Protein AF-A0A969APQ1-F1 (afdb_monomer_lite)

Radius of gyration: 24.1 Å; chains: 1; bounding box: 63×54×55 Å

Structure (mmCIF, N/CA/C/O backbone):
data_AF-A0A969APQ1-F1
#
_entry.id   AF-A0A969APQ1-F1
#
loop_
_atom_site.group_PDB
_atom_site.id
_atom_site.type_symbol
_atom_site.label_atom_id
_atom_site.label_alt_id
_atom_site.label_comp_id
_atom_site.label_asym_id
_atom_site.label_entity_id
_atom_site.label_seq_id
_atom_site.pdbx_PDB_ins_code
_atom_site.Cartn_x
_atom_site.Cartn_y
_atom_site.Cartn_z
_atom_site.occupancy
_atom_site.B_iso_or_equiv
_atom_site.auth_seq_id
_atom_site.auth_comp_id
_atom_site.auth_asym_id
_atom_site.auth_atom_id
_atom_site.pdbx_PDB_model_num
ATOM 1 N N . MET A 1 1 ? -10.489 16.110 4.333 1.00 42.97 1 MET A N 1
ATOM 2 C CA . MET A 1 1 ? -11.713 15.623 5.007 1.00 42.97 1 MET A CA 1
ATOM 3 C C . MET A 1 1 ? -12.454 14.740 4.011 1.00 42.97 1 MET A C 1
ATOM 5 O O . MET A 1 1 ? -12.452 15.094 2.841 1.00 42.97 1 MET A O 1
ATOM 9 N N . ASP A 1 2 ? -12.959 13.577 4.428 1.00 49.28 2 ASP A N 1
ATOM 10 C CA . ASP A 1 2 ? -13.628 12.590 3.556 1.00 49.28 2 ASP A CA 1
ATOM 11 C C . ASP A 1 2 ? -14.913 13.186 2.941 1.00 49.28 2 ASP A C 1
ATOM 13 O O . ASP A 1 2 ? -15.657 13.872 3.646 1.00 49.28 2 ASP A O 1
ATOM 17 N N . VAL A 1 3 ? -15.163 12.955 1.646 1.00 48.50 3 VAL A N 1
ATOM 18 C CA . VAL A 1 3 ? -16.322 13.507 0.916 1.00 48.50 3 VAL A CA 1
ATOM 19 C C . VAL A 1 3 ? -17.629 13.040 1.554 1.00 48.50 3 VAL A C 1
ATOM 21 O O . VAL A 1 3 ? -18.517 13.857 1.756 1.00 48.50 3 VAL A O 1
ATOM 24 N N . GLU A 1 4 ? -17.710 11.784 2.001 1.00 51.59 4 GLU A N 1
ATOM 25 C CA . GLU A 1 4 ? -18.898 11.249 2.686 1.00 51.59 4 GLU A CA 1
ATOM 26 C C . GLU A 1 4 ? -19.149 11.943 4.037 1.00 51.59 4 GLU A C 1
ATOM 28 O O . GLU A 1 4 ? -20.293 12.150 4.444 1.00 51.59 4 GLU A O 1
ATOM 33 N N . VAL A 1 5 ? -18.082 12.336 4.743 1.00 52.38 5 VAL A N 1
ATOM 34 C CA . VAL A 1 5 ? -18.180 13.073 6.014 1.00 52.38 5 VAL A CA 1
ATOM 35 C C . VAL A 1 5 ? -18.625 14.509 5.760 1.00 52.38 5 VAL A C 1
ATOM 37 O O . VAL A 1 5 ? -19.478 15.010 6.489 1.00 52.38 5 VAL A O 1
ATOM 40 N N . LEU A 1 6 ? -18.084 15.152 4.724 1.00 52.12 6 LEU A N 1
ATOM 41 C CA . LEU A 1 6 ? -18.471 16.501 4.315 1.00 52.12 6 LEU A CA 1
ATOM 42 C C . LEU A 1 6 ? -19.922 16.550 3.830 1.00 52.12 6 LEU A C 1
ATOM 44 O O . LEU A 1 6 ? -20.666 17.435 4.241 1.00 52.12 6 LEU A O 1
ATOM 48 N N . GLU A 1 7 ? -20.346 15.592 3.007 1.00 62.34 7 GLU A N 1
ATOM 49 C CA . GLU A 1 7 ? -21.729 15.470 2.544 1.00 62.34 7 GLU A CA 1
ATOM 50 C C . GLU A 1 7 ? -22.677 15.197 3.707 1.00 62.34 7 GLU A C 1
ATOM 52 O O . GLU A 1 7 ? -23.687 15.880 3.839 1.00 62.34 7 GLU A O 1
ATOM 57 N N . TYR A 1 8 ? -22.321 14.291 4.621 1.00 60.69 8 TYR A N 1
ATOM 58 C CA . TYR A 1 8 ? -23.131 14.030 5.807 1.00 60.69 8 TYR A CA 1
ATOM 59 C C . TYR A 1 8 ? -23.233 15.249 6.738 1.00 60.69 8 TYR A C 1
ATOM 61 O O . TYR A 1 8 ? -24.310 15.548 7.251 1.00 60.69 8 TYR A O 1
ATOM 69 N N . GLN A 1 9 ? -22.135 15.977 6.954 1.00 55.56 9 GLN A N 1
ATOM 70 C CA . GLN A 1 9 ? -22.137 17.210 7.746 1.00 55.56 9 GLN A CA 1
ATOM 71 C C . GLN A 1 9 ? -22.940 18.325 7.068 1.00 55.56 9 GLN A C 1
ATOM 73 O O . GLN A 1 9 ? -23.692 19.021 7.750 1.00 55.56 9 GLN A O 1
ATOM 78 N N . ARG A 1 10 ? -22.828 18.465 5.741 1.00 64.50 10 ARG A N 1
ATOM 79 C CA . ARG A 1 10 ? -23.625 19.393 4.929 1.00 64.50 10 ARG A CA 1
ATOM 80 C C . ARG A 1 10 ? -25.109 19.067 5.037 1.00 64.50 10 ARG A C 1
ATOM 82 O O . ARG A 1 10 ? -25.895 19.945 5.375 1.00 64.50 10 ARG A O 1
ATOM 89 N N . ASP A 1 11 ? -25.491 17.821 4.787 1.00 65.06 11 ASP A N 1
ATOM 90 C CA . ASP A 1 11 ? -26.889 17.392 4.799 1.00 65.06 11 ASP A CA 1
ATOM 91 C C . ASP A 1 11 ? -27.485 17.530 6.211 1.00 65.06 11 ASP A C 1
ATOM 93 O O . ASP A 1 11 ? -28.598 18.028 6.364 1.00 65.06 11 ASP A O 1
ATOM 97 N N . ARG A 1 12 ? -26.700 17.240 7.261 1.00 64.25 12 ARG A N 1
ATOM 98 C CA . ARG A 1 12 ? -27.073 17.502 8.661 1.00 64.25 12 ARG A CA 1
ATOM 99 C C . ARG A 1 12 ? -27.279 18.989 8.943 1.00 64.25 12 ARG A C 1
ATOM 101 O O . ARG A 1 12 ? -28.235 19.345 9.632 1.00 64.25 12 ARG A O 1
ATOM 108 N N . ALA A 1 13 ? -26.382 19.850 8.465 1.00 58.69 13 ALA A N 1
ATOM 109 C CA . ALA A 1 13 ? -26.523 21.291 8.630 1.00 58.69 13 ALA A CA 1
ATOM 110 C C . ALA A 1 13 ? -27.801 21.782 7.938 1.00 58.69 13 ALA A C 1
ATOM 112 O O . ALA A 1 13 ? -28.570 22.526 8.538 1.00 58.69 13 ALA A O 1
ATOM 113 N N . LEU A 1 14 ? -28.078 21.294 6.725 1.00 58.50 14 LEU A N 1
ATOM 114 C CA . LEU A 1 14 ? -29.293 21.615 5.977 1.00 58.50 14 LEU A CA 1
ATOM 115 C C . LEU A 1 14 ? -30.568 21.130 6.682 1.00 58.50 14 LEU A C 1
ATOM 117 O O . LEU A 1 14 ? -31.533 21.886 6.749 1.00 58.50 14 LEU A O 1
ATOM 121 N N . ASP A 1 15 ? -30.588 19.918 7.235 1.00 63.44 15 ASP A N 1
ATOM 122 C CA . ASP A 1 15 ? -31.760 19.395 7.949 1.00 63.44 15 ASP A CA 1
ATOM 123 C C . ASP A 1 15 ? -32.014 20.129 9.270 1.00 63.44 15 ASP A C 1
ATOM 125 O O . ASP A 1 15 ? -33.154 20.494 9.564 1.00 63.44 15 ASP A O 1
ATOM 129 N N . TRP A 1 16 ? -30.956 20.434 10.028 1.00 63.66 16 TRP A N 1
ATOM 130 C CA . TRP A 1 16 ? -31.055 21.272 11.225 1.00 63.66 16 TRP A CA 1
ATOM 131 C C . TRP A 1 16 ? -31.584 22.676 10.892 1.00 63.66 16 TRP A C 1
ATOM 133 O O . TRP A 1 16 ? -32.468 23.185 11.581 1.00 63.66 16 TRP A O 1
ATOM 143 N N . LEU A 1 17 ? -31.104 23.282 9.801 1.00 55.47 17 LEU A N 1
ATOM 144 C CA . LEU A 1 17 ? -31.575 24.585 9.326 1.00 55.47 17 LEU A CA 1
ATOM 145 C C . LEU A 1 17 ? -33.038 24.550 8.889 1.00 55.47 17 LEU A C 1
ATOM 147 O O . LEU A 1 17 ? -33.803 25.431 9.272 1.00 55.47 17 LEU A O 1
ATOM 151 N N . ARG A 1 18 ? -33.451 23.530 8.127 1.00 60.41 18 ARG A N 1
ATOM 152 C CA . ARG A 1 18 ? -34.850 23.346 7.706 1.00 60.41 18 ARG A CA 1
ATOM 153 C C . ARG A 1 18 ? -35.781 23.253 8.907 1.00 60.41 18 ARG A C 1
ATOM 155 O O . ARG A 1 18 ? -36.815 23.916 8.918 1.00 60.41 18 ARG A O 1
ATOM 162 N N . GLN A 1 19 ? -35.388 22.490 9.925 1.00 63.75 19 GLN A N 1
ATOM 163 C CA . GLN A 1 19 ? -36.147 22.384 11.164 1.00 63.75 19 GLN A CA 1
ATOM 164 C C . GLN A 1 19 ? -36.227 23.740 11.884 1.00 63.75 19 GLN A C 1
ATOM 166 O O . GLN A 1 19 ? -37.301 24.159 12.304 1.00 63.75 19 GLN A O 1
ATOM 171 N N . ARG A 1 20 ? -35.121 24.490 11.951 1.00 60.28 20 ARG A N 1
ATOM 172 C CA . ARG A 1 20 ? -35.093 25.796 12.624 1.00 60.28 20 ARG A CA 1
ATOM 173 C C . ARG A 1 20 ? -35.874 26.889 11.897 1.00 60.28 20 ARG A C 1
ATOM 175 O O . ARG A 1 20 ? -36.447 27.757 12.546 1.00 60.28 20 ARG A O 1
ATOM 182 N N . ILE A 1 21 ? -35.911 26.839 10.567 1.00 58.97 21 ILE A N 1
ATOM 183 C CA . ILE A 1 21 ? -36.736 27.718 9.730 1.00 58.97 21 ILE A CA 1
ATOM 184 C C . ILE A 1 21 ? -38.219 27.405 9.942 1.00 58.97 21 ILE A C 1
ATOM 186 O O . ILE A 1 21 ? -39.004 28.331 10.115 1.00 58.97 21 ILE A O 1
ATOM 190 N N . GLN A 1 22 ? -38.600 26.123 9.985 1.00 62.97 22 GLN A N 1
ATOM 191 C CA . GLN A 1 22 ? -39.978 25.713 10.291 1.00 62.97 22 GLN A CA 1
ATOM 192 C C . GLN A 1 22 ? -40.432 26.160 11.690 1.00 62.97 22 GLN A C 1
ATOM 194 O O . GLN A 1 22 ? -41.614 26.417 11.895 1.00 62.97 22 GLN A O 1
ATOM 199 N N . GLU A 1 23 ? -39.499 26.277 12.634 1.00 63.34 23 GLU A N 1
ATOM 200 C CA . GLU A 1 23 ? -39.744 26.721 14.010 1.00 63.34 23 GLU A CA 1
ATOM 201 C C . GLU A 1 23 ? -39.655 28.255 14.206 1.00 63.34 23 GLU A C 1
ATOM 203 O O . GLU A 1 23 ? -39.896 28.732 15.314 1.00 63.34 23 GLU A O 1
ATOM 208 N N . SER A 1 24 ? -39.288 29.044 13.184 1.00 59.41 24 SER A N 1
ATOM 209 C CA . SER A 1 24 ? -39.004 30.485 13.329 1.00 59.41 24 SER A CA 1
ATOM 210 C C . SER A 1 24 ? -40.155 31.383 12.863 1.00 59.41 24 SER A C 1
ATOM 212 O O . SER A 1 24 ? -40.650 31.258 11.747 1.00 59.41 24 SER A O 1
ATOM 214 N N . GLU A 1 25 ? -40.515 32.376 13.685 1.00 56.38 25 GLU A N 1
ATOM 215 C CA . GLU A 1 25 ? -41.541 33.387 13.375 1.00 56.38 25 GLU A CA 1
ATOM 216 C C . GLU A 1 25 ? -41.064 34.489 12.395 1.00 56.38 25 GLU A C 1
ATOM 218 O O . GLU A 1 25 ? -41.868 35.310 11.957 1.00 56.38 25 GLU A O 1
ATOM 223 N N . SER A 1 26 ? -39.772 34.541 12.028 1.00 62.59 26 SER A N 1
ATOM 224 C CA . SER A 1 26 ? -39.225 35.557 11.104 1.00 62.59 26 SER A CA 1
ATOM 225 C C . SER A 1 26 ? -38.070 35.009 10.234 1.00 62.59 26 SER A C 1
ATOM 227 O O . SER A 1 26 ? -36.917 34.976 10.683 1.00 62.59 26 SER A O 1
ATOM 229 N N . PRO A 1 27 ? -38.350 34.585 8.984 1.00 55.38 27 PRO A N 1
ATOM 230 C CA . PRO A 1 27 ? -37.382 33.934 8.087 1.00 55.38 27 PRO A CA 1
ATOM 231 C C . PRO A 1 27 ? -36.154 34.789 7.709 1.00 55.38 27 PRO A C 1
ATOM 233 O O . PRO A 1 27 ? -35.034 34.282 7.681 1.00 55.38 27 PRO A O 1
ATOM 236 N N . ASP A 1 28 ? -36.318 36.103 7.525 1.00 58.44 28 ASP A N 1
ATOM 237 C CA . ASP A 1 28 ? -35.264 37.005 7.009 1.00 58.44 28 ASP A CA 1
ATOM 238 C C . ASP A 1 28 ? -34.098 37.250 7.986 1.00 58.44 28 ASP A C 1
ATOM 240 O O . ASP A 1 28 ? -33.015 37.725 7.620 1.00 58.44 28 ASP A O 1
ATOM 244 N N . LYS A 1 29 ? -34.312 36.980 9.278 1.00 56.31 29 LYS A N 1
ATOM 245 C CA . LYS A 1 29 ? -33.250 37.051 10.291 1.00 56.31 29 LYS A CA 1
ATOM 246 C C . LYS A 1 29 ? -32.402 35.777 10.295 1.00 56.31 29 LYS A C 1
ATOM 248 O O . LYS A 1 29 ? -31.206 35.856 10.565 1.00 56.31 29 LYS A O 1
ATOM 253 N N . VAL A 1 30 ? -33.012 34.639 9.962 1.00 54.34 30 VAL A N 1
ATOM 254 C CA . VAL A 1 30 ? -32.356 33.327 9.895 1.00 54.34 30 VAL A CA 1
ATOM 255 C C . VAL A 1 30 ? -31.440 33.253 8.674 1.00 54.34 30 VAL A C 1
ATOM 257 O O . VAL A 1 30 ? -30.309 32.794 8.799 1.00 54.34 30 VAL A O 1
ATOM 260 N N . ASP A 1 31 ? -31.865 33.812 7.541 1.00 51.19 31 ASP A N 1
ATOM 261 C CA . ASP A 1 31 ? -31.090 33.815 6.290 1.00 51.19 31 ASP A CA 1
ATOM 262 C C . ASP A 1 31 ? -29.757 34.582 6.423 1.00 51.19 31 ASP A C 1
ATOM 264 O O . ASP A 1 31 ? -28.696 34.132 5.995 1.00 51.19 31 ASP A O 1
ATOM 268 N N . ARG A 1 32 ? -29.761 35.704 7.158 1.00 54.75 32 ARG A N 1
ATOM 269 C CA . ARG A 1 32 ? -28.532 36.464 7.460 1.00 54.75 32 ARG A CA 1
ATOM 270 C C . ARG A 1 32 ? -27.601 35.764 8.450 1.00 54.75 32 ARG A C 1
ATOM 272 O O . ARG A 1 32 ? -26.389 35.954 8.385 1.00 54.75 32 ARG A O 1
ATOM 279 N N . GLN A 1 33 ? -28.145 34.979 9.381 1.00 55.59 33 GLN A N 1
ATOM 280 C CA . GLN A 1 33 ? -27.335 34.169 10.298 1.00 55.59 33 GLN A CA 1
ATOM 281 C C . GLN A 1 33 ? -26.741 32.944 9.587 1.00 55.59 33 GLN A C 1
ATOM 283 O O . GLN A 1 33 ? -25.628 32.530 9.908 1.00 55.59 33 GLN A O 1
ATOM 288 N N . LEU A 1 34 ? -27.448 32.416 8.586 1.00 51.66 34 LEU A N 1
ATOM 289 C CA . LEU A 1 34 ? -27.012 31.313 7.739 1.00 51.66 34 LEU A CA 1
ATOM 290 C C . LEU A 1 34 ? -25.800 31.691 6.874 1.00 51.66 34 LEU A C 1
ATOM 292 O O . LEU A 1 34 ? -24.802 30.970 6.870 1.00 51.66 34 LEU A O 1
ATOM 296 N N . ASP A 1 35 ? -25.841 32.854 6.225 1.00 49.41 35 ASP A N 1
ATOM 297 C CA . ASP A 1 35 ? -24.725 33.364 5.418 1.00 49.41 35 ASP A CA 1
ATOM 298 C C . ASP A 1 35 ? -23.440 33.579 6.238 1.00 49.41 35 ASP A C 1
ATOM 300 O O . ASP A 1 35 ? -22.330 33.366 5.742 1.00 49.41 35 ASP A O 1
ATOM 304 N N . ALA A 1 36 ? -23.571 33.969 7.509 1.00 51.50 36 ALA A N 1
ATOM 305 C CA . ALA A 1 36 ? -22.435 34.129 8.413 1.00 51.50 36 ALA A CA 1
ATOM 306 C C . ALA A 1 36 ? -21.812 32.775 8.801 1.00 51.50 36 ALA A C 1
ATOM 308 O O . ALA A 1 36 ? -20.590 32.631 8.769 1.00 51.50 36 ALA A O 1
ATOM 309 N N . LEU A 1 37 ? -22.641 31.767 9.089 1.00 48.72 37 LEU A N 1
ATOM 310 C CA . LEU A 1 37 ? -22.188 30.430 9.485 1.00 48.72 37 LEU A CA 1
ATOM 311 C C . LEU A 1 37 ? -21.529 29.670 8.319 1.00 48.72 37 LEU A C 1
ATOM 313 O O . LEU A 1 37 ? -20.523 28.992 8.508 1.00 48.72 37 LEU A O 1
ATOM 317 N N . ILE A 1 38 ? -22.053 29.814 7.094 1.00 50.31 38 ILE A N 1
ATOM 318 C CA . ILE A 1 38 ? -21.454 29.220 5.885 1.00 50.31 38 ILE A CA 1
ATOM 319 C C . ILE A 1 38 ? -20.046 29.785 5.646 1.00 50.31 38 ILE A C 1
ATOM 321 O O . ILE A 1 38 ? -19.126 29.035 5.313 1.00 50.31 38 ILE A O 1
ATOM 325 N N . ARG A 1 39 ? -19.852 31.092 5.866 1.00 47.19 39 ARG A N 1
ATOM 326 C CA . ARG A 1 39 ? -18.537 31.745 5.756 1.00 47.19 39 ARG A CA 1
ATOM 327 C C . ARG A 1 39 ? -17.567 31.301 6.853 1.00 47.19 39 ARG A C 1
ATOM 329 O O . ARG A 1 39 ? -16.384 31.147 6.572 1.00 47.19 39 ARG A O 1
ATOM 336 N N . GLU A 1 40 ? -18.055 31.047 8.065 1.00 46.34 40 GLU A N 1
ATOM 337 C CA . GLU A 1 40 ? -17.251 30.534 9.182 1.00 46.34 40 GLU A CA 1
ATOM 338 C C . GLU A 1 40 ? -16.791 29.084 8.943 1.00 46.34 40 GLU A C 1
ATOM 340 O O . GLU A 1 40 ? -15.620 28.760 9.138 1.00 46.34 40 GLU A O 1
ATOM 345 N N . ILE A 1 41 ? -17.673 28.228 8.413 1.00 45.94 41 ILE A N 1
ATOM 346 C CA . ILE A 1 41 ? -17.338 26.846 8.029 1.00 45.94 41 ILE A CA 1
ATOM 347 C C . ILE A 1 41 ? -16.336 26.822 6.862 1.00 45.94 41 ILE A C 1
ATOM 349 O O . ILE A 1 41 ? -15.411 26.010 6.866 1.00 45.94 41 ILE A O 1
ATOM 353 N N . ALA A 1 42 ? -16.478 27.724 5.884 1.00 41.62 42 ALA A N 1
ATOM 354 C CA . ALA A 1 42 ? -15.533 27.859 4.772 1.00 41.62 42 ALA A CA 1
ATOM 355 C C . ALA A 1 42 ? -14.159 28.416 5.211 1.00 41.62 42 ALA A C 1
ATOM 357 O O . ALA A 1 42 ? -13.139 28.048 4.632 1.00 41.62 42 ALA A O 1
ATOM 358 N N . GLY A 1 43 ? -14.116 29.249 6.259 1.00 37.78 43 GLY A N 1
ATOM 359 C CA . GLY A 1 43 ? -12.892 29.828 6.830 1.00 37.78 43 GLY A CA 1
ATOM 360 C C . GLY A 1 43 ? -12.033 28.868 7.668 1.00 37.78 43 GLY A C 1
ATOM 361 O O . GLY A 1 43 ? -10.885 29.182 7.963 1.00 37.78 43 GLY A O 1
ATOM 362 N N . LEU A 1 44 ? -12.528 27.672 8.008 1.00 39.84 44 LEU A N 1
ATOM 363 C CA . LEU A 1 44 ? -11.770 26.636 8.735 1.00 39.84 44 LEU A CA 1
ATOM 364 C C . LEU A 1 44 ? -10.779 25.843 7.852 1.00 39.84 44 LEU A C 1
ATOM 366 O O . LEU A 1 44 ? -10.182 24.870 8.315 1.00 39.84 44 LEU A O 1
ATOM 370 N N . GLN A 1 45 ? -10.595 26.227 6.584 1.00 40.78 45 GLN A N 1
ATOM 371 C CA . GLN A 1 45 ? -9.674 25.562 5.652 1.00 40.78 45 GLN A CA 1
ATOM 372 C C . GLN A 1 45 ? -8.243 26.136 5.638 1.00 40.78 45 GLN A C 1
ATOM 374 O O . GLN A 1 45 ? -7.369 25.543 5.004 1.00 40.78 45 GLN A O 1
ATOM 379 N N . GLU A 1 46 ? -7.948 27.214 6.371 1.00 33.09 46 GLU A N 1
ATOM 380 C CA . GLU A 1 46 ? -6.587 27.765 6.464 1.00 33.09 46 GLU A CA 1
ATOM 381 C C . GLU A 1 46 ? -5.763 27.114 7.592 1.00 33.09 46 GLU A C 1
ATOM 383 O O . GLU A 1 46 ? -5.631 27.626 8.697 1.00 33.09 46 GLU A O 1
ATOM 388 N N . GLY A 1 47 ? -5.200 25.945 7.275 1.00 35.09 47 GLY A N 1
ATOM 389 C CA . GLY A 1 47 ? -3.877 25.493 7.720 1.00 35.09 47 GLY A CA 1
ATOM 390 C C . GLY A 1 47 ? -3.505 25.569 9.208 1.00 35.09 47 GLY A C 1
ATOM 391 O O . GLY A 1 47 ? -2.780 26.469 9.609 1.00 35.09 47 GLY A O 1
ATOM 392 N N . GLN A 1 48 ? -3.806 24.506 9.964 1.00 24.94 48 GLN A N 1
ATOM 393 C CA . GLN A 1 48 ? -2.868 23.872 10.910 1.00 24.94 48 GLN A CA 1
ATOM 394 C C . GLN A 1 48 ? -3.363 22.456 11.264 1.00 24.94 48 GLN A C 1
ATOM 396 O O . GLN A 1 48 ? -4.386 22.271 11.918 1.00 24.94 48 GLN A O 1
ATOM 401 N N . LEU A 1 49 ? -2.637 21.434 10.799 1.00 24.70 49 LEU A N 1
ATOM 402 C CA . LEU A 1 49 ? -2.848 20.030 11.164 1.00 24.70 49 LEU A CA 1
ATOM 403 C C . LEU A 1 49 ? -2.095 19.741 12.466 1.00 24.70 49 LEU A C 1
ATOM 405 O O . LEU A 1 49 ? -0.865 19.687 12.472 1.00 24.70 49 LEU A O 1
ATOM 409 N N . TYR A 1 50 ? -2.822 19.508 13.559 1.00 24.12 50 TYR A N 1
ATOM 410 C CA . TYR A 1 50 ? -2.245 18.824 14.712 1.00 24.12 50 TYR A CA 1
ATOM 411 C C . TYR A 1 50 ? -2.049 17.350 14.355 1.00 24.12 50 TYR A C 1
ATOM 413 O O . TYR A 1 50 ? -2.993 16.638 14.007 1.00 24.12 50 TYR A O 1
ATOM 421 N N . GLY A 1 51 ? -0.782 16.940 14.386 1.00 24.92 51 GLY A N 1
ATOM 422 C CA . GLY A 1 51 ? -0.323 15.602 14.062 1.00 24.92 51 GLY A CA 1
ATOM 423 C C . GLY A 1 51 ? -0.953 14.516 14.930 1.00 24.92 51 GLY A C 1
ATOM 424 O O . GLY A 1 51 ? -1.353 14.725 16.074 1.00 24.92 51 GLY A O 1
ATOM 425 N N . PHE A 1 52 ? -1.016 13.341 14.318 1.00 26.03 52 PHE A N 1
ATOM 426 C CA . PHE A 1 52 ? -1.485 12.076 14.852 1.00 26.03 52 PHE A CA 1
ATOM 427 C C . PHE A 1 52 ? -1.022 11.817 16.290 1.00 26.03 52 PHE A C 1
ATOM 429 O O . PHE A 1 52 ? 0.158 11.923 16.625 1.00 26.03 52 PHE A O 1
ATOM 436 N N . VAL A 1 53 ? -1.970 11.393 17.125 1.00 23.95 53 VAL A N 1
ATOM 437 C CA . VAL A 1 53 ? -1.691 10.752 18.408 1.00 23.95 53 VAL A CA 1
ATOM 438 C C . VAL A 1 53 ? -0.780 9.547 18.154 1.00 23.95 53 VAL A C 1
ATOM 440 O O . VAL A 1 53 ? -1.182 8.588 17.495 1.00 23.95 53 VAL A O 1
ATOM 443 N N . ARG A 1 54 ? 0.442 9.582 18.701 1.00 24.41 54 ARG A N 1
ATOM 444 C CA . ARG A 1 54 ? 1.222 8.370 18.974 1.00 24.41 54 ARG A CA 1
ATOM 445 C C . ARG A 1 54 ? 0.419 7.516 19.950 1.00 24.41 54 ARG A C 1
ATOM 447 O O . ARG A 1 54 ? 0.143 7.959 21.063 1.00 24.41 54 ARG A O 1
ATOM 454 N N . VAL A 1 55 ? 0.090 6.291 19.559 1.00 28.03 55 VAL A N 1
ATOM 455 C CA . VAL A 1 55 ? -0.289 5.257 20.526 1.00 28.03 55 VAL A CA 1
ATOM 456 C C . VAL A 1 55 ? 1.008 4.843 21.234 1.00 28.03 55 VAL A C 1
ATOM 458 O O . VAL A 1 55 ? 1.960 4.466 20.548 1.00 28.03 55 VAL A O 1
ATOM 461 N N . PRO A 1 56 ? 1.116 4.950 22.571 1.00 25.23 56 PRO A N 1
ATOM 462 C CA . PRO A 1 56 ? 2.210 4.312 23.291 1.00 25.23 56 PRO A CA 1
ATOM 463 C C . PRO A 1 56 ? 2.149 2.815 22.998 1.00 25.23 56 PRO A C 1
ATOM 465 O O . PRO A 1 56 ? 1.057 2.246 23.013 1.00 25.23 56 PRO A O 1
ATOM 468 N N . GLN A 1 57 ? 3.294 2.173 22.760 1.00 29.06 57 GLN A N 1
ATOM 469 C CA . GLN A 1 57 ? 3.364 0.715 22.834 1.00 29.06 57 GLN A CA 1
ATOM 470 C C . GLN A 1 57 ? 2.720 0.287 24.158 1.00 29.06 57 GLN A C 1
ATOM 472 O O . GLN A 1 57 ? 3.230 0.619 25.229 1.00 29.06 57 GLN A O 1
ATOM 477 N N . GLN A 1 58 ? 1.571 -0.391 24.095 1.00 29.03 58 GLN A N 1
ATOM 478 C CA . GLN A 1 58 ? 1.119 -1.132 25.260 1.00 29.03 58 GLN A CA 1
ATOM 479 C C . GLN A 1 58 ? 2.097 -2.294 25.435 1.00 29.03 58 GLN A C 1
ATOM 481 O O . GLN A 1 58 ? 2.451 -2.927 24.435 1.00 29.03 58 GLN A O 1
ATOM 486 N N . PRO A 1 59 ? 2.543 -2.581 26.668 1.00 31.33 59 PRO A N 1
ATOM 487 C CA . PRO A 1 59 ? 3.288 -3.794 26.931 1.00 31.33 59 PRO A CA 1
ATOM 488 C C . PRO A 1 59 ? 2.471 -4.969 26.403 1.00 31.33 59 PRO A C 1
ATOM 490 O O . PRO A 1 59 ? 1.273 -5.078 26.677 1.00 31.33 59 PRO A O 1
ATOM 493 N N . SER A 1 60 ? 3.117 -5.829 25.626 1.00 36.28 60 SER A N 1
ATOM 494 C CA . SER A 1 60 ? 2.601 -7.147 25.303 1.00 36.28 60 SER A CA 1
ATOM 495 C C . SER A 1 60 ? 2.566 -7.967 26.592 1.00 36.28 60 SER A C 1
ATOM 497 O O . SER A 1 60 ? 3.461 -8.769 26.858 1.00 36.28 60 SER A O 1
ATOM 499 N N . GLU A 1 61 ? 1.562 -7.742 27.433 1.00 35.59 61 GLU A N 1
ATOM 500 C CA . GLU A 1 61 ? 1.218 -8.713 28.455 1.00 35.59 61 GLU A CA 1
ATOM 501 C C . GLU A 1 61 ? 0.541 -9.876 27.741 1.00 35.59 61 GLU A C 1
ATOM 503 O O . GLU A 1 61 ? -0.592 -9.791 27.267 1.00 35.59 61 GLU A O 1
ATOM 508 N N . GLY A 1 62 ? 1.301 -10.964 27.611 1.00 41.22 62 GLY A N 1
ATOM 509 C CA . GLY A 1 62 ? 0.788 -12.270 27.243 1.00 41.22 62 GLY A CA 1
ATOM 510 C C . GLY A 1 62 ? -0.225 -12.721 28.287 1.00 41.22 62 GLY A C 1
ATOM 511 O O . GLY A 1 62 ? 0.116 -13.382 29.260 1.00 41.22 62 GLY A O 1
ATOM 512 N N . SER A 1 63 ? -1.478 -12.354 28.070 1.00 40.50 63 SER A N 1
ATOM 513 C CA . SER A 1 63 ? -2.641 -12.904 28.742 1.00 40.50 63 SER A CA 1
ATOM 514 C C . SER A 1 63 ? -3.585 -13.347 27.638 1.00 40.50 63 SER A C 1
ATOM 516 O O . SER A 1 63 ? -3.992 -12.543 26.798 1.00 40.50 63 SER A O 1
ATOM 518 N N . SER A 1 64 ? -3.892 -14.645 27.581 1.00 52.25 64 SER A N 1
ATOM 519 C CA . SER A 1 64 ? -4.966 -15.139 26.722 1.00 52.25 64 SER A CA 1
ATOM 520 C C . SER A 1 64 ? -6.212 -14.313 27.034 1.00 52.25 64 SER A C 1
ATOM 522 O O . SER A 1 64 ? -6.634 -14.309 28.190 1.00 52.25 64 SER A O 1
ATOM 524 N N . SER A 1 65 ? -6.792 -13.626 26.045 1.00 61.03 65 SER A N 1
ATOM 525 C CA . SER A 1 65 ? -7.838 -12.606 26.257 1.00 61.03 65 SER A CA 1
ATOM 526 C C . SER A 1 65 ? -9.079 -13.097 27.017 1.00 61.03 65 SER A C 1
ATOM 528 O O . SER A 1 65 ? -9.947 -12.301 27.363 1.00 61.03 65 SER A O 1
ATOM 530 N N . GLY A 1 66 ? -9.208 -14.405 27.268 1.00 75.75 66 GLY A N 1
ATOM 531 C CA . GLY A 1 66 ? -10.368 -15.032 27.902 1.00 75.75 66 GLY A CA 1
ATOM 532 C C . GLY A 1 66 ? -11.620 -14.991 27.021 1.00 75.75 66 GLY A C 1
ATOM 533 O O . GLY A 1 66 ? -12.622 -15.619 27.354 1.00 75.75 66 GLY A O 1
ATOM 534 N N . LEU A 1 67 ? -11.555 -14.286 25.888 1.00 82.00 67 LEU A N 1
ATOM 535 C CA . LEU A 1 67 ? -12.623 -14.144 24.915 1.00 82.00 67 LEU A CA 1
ATOM 536 C C . LEU A 1 67 ? -12.709 -15.396 24.051 1.00 82.00 67 LEU A C 1
ATOM 538 O O . LEU A 1 67 ? -11.706 -15.908 23.545 1.00 82.00 67 LEU A O 1
ATOM 542 N N . LYS A 1 68 ? -13.938 -15.864 23.836 1.00 86.69 68 LYS A N 1
ATOM 543 C CA . LYS A 1 68 ? -14.217 -16.896 22.836 1.00 86.69 68 LYS A CA 1
ATOM 544 C C . LYS A 1 68 ? -13.927 -16.353 21.425 1.00 86.69 68 LYS A C 1
ATOM 546 O O . LYS A 1 68 ? -13.948 -15.139 21.231 1.00 86.69 68 LYS A O 1
ATOM 551 N N . PRO A 1 69 ? -13.700 -17.223 20.423 1.00 79.94 69 PRO A N 1
ATOM 552 C CA . PRO A 1 69 ? -13.342 -16.803 19.066 1.00 79.94 69 PRO A CA 1
ATOM 553 C C . PRO A 1 69 ? -14.246 -15.718 18.459 1.00 79.94 69 PRO A C 1
ATOM 555 O O . PRO A 1 69 ? -13.733 -14.782 17.867 1.00 79.94 69 PRO A O 1
ATOM 558 N N . SER A 1 70 ? -15.561 -15.775 18.676 1.00 84.56 70 SER A N 1
ATOM 559 C CA . SER A 1 70 ? -16.535 -14.805 18.152 1.00 84.56 70 SER A CA 1
ATOM 560 C C . SER A 1 70 ? -16.801 -13.607 19.073 1.00 84.56 70 SER A C 1
ATOM 562 O O . SER A 1 70 ? -17.798 -12.912 18.895 1.00 84.56 70 SER A O 1
ATOM 564 N N . GLN A 1 71 ? -15.978 -13.383 20.100 1.00 90.44 71 GLN A N 1
ATOM 565 C CA . GLN A 1 71 ? -16.218 -12.347 21.103 1.00 90.44 71 GLN A CA 1
ATOM 566 C C . GLN A 1 71 ? -15.256 -11.171 20.983 1.00 90.44 71 GLN A C 1
ATOM 568 O O . GLN A 1 71 ? -14.063 -11.325 20.711 1.00 90.44 71 GLN A O 1
ATOM 573 N N . ILE A 1 72 ? -15.793 -9.990 21.274 1.00 90.56 72 ILE A N 1
ATOM 574 C CA . ILE A 1 72 ? -15.041 -8.749 21.449 1.00 90.56 72 ILE A CA 1
ATOM 575 C C . ILE A 1 72 ? -15.465 -8.073 22.756 1.00 90.56 72 ILE A C 1
ATOM 577 O O . ILE A 1 72 ? -16.602 -8.243 23.199 1.00 90.56 72 ILE A O 1
ATOM 581 N N . ARG A 1 73 ? -14.563 -7.310 23.376 1.00 93.31 73 ARG A N 1
ATOM 582 C CA . ARG A 1 73 ? -14.786 -6.634 24.666 1.00 93.31 73 ARG A CA 1
ATOM 583 C C . ARG A 1 73 ? -14.510 -5.140 24.574 1.00 93.31 73 ARG A C 1
ATOM 585 O O . ARG A 1 73 ? -13.478 -4.754 24.027 1.00 93.31 73 ARG A O 1
ATOM 592 N N . SER A 1 74 ? -15.382 -4.293 25.117 1.00 87.69 74 SER A N 1
ATOM 593 C CA . SER A 1 74 ? -15.096 -2.861 25.249 1.00 87.69 74 SER A CA 1
ATOM 594 C C . SER A 1 74 ? -14.010 -2.634 26.311 1.00 87.69 74 SER A C 1
ATOM 596 O O . SER A 1 74 ? -14.072 -3.151 27.417 1.00 87.69 74 SER A O 1
ATOM 598 N N . ARG A 1 75 ? -12.985 -1.845 25.985 1.00 76.56 75 ARG A N 1
ATOM 599 C CA . ARG A 1 75 ? -11.880 -1.486 26.899 1.00 76.56 75 ARG A CA 1
ATOM 600 C C . ARG A 1 75 ? -12.194 -0.267 27.763 1.00 76.56 75 ARG A C 1
ATOM 602 O O . ARG A 1 75 ? -11.481 0.033 28.713 1.00 76.56 75 ARG A O 1
ATOM 609 N N . ARG A 1 76 ? -13.188 0.509 27.339 1.00 77.31 76 ARG A N 1
ATOM 610 C CA . ARG A 1 76 ? -13.640 1.760 27.945 1.00 77.31 76 ARG A CA 1
ATOM 611 C C . ARG A 1 76 ? -15.039 2.084 27.443 1.00 77.31 76 ARG A C 1
ATOM 613 O O . ARG A 1 76 ? -15.506 1.446 26.498 1.00 77.31 76 ARG A O 1
ATOM 620 N N . GLU A 1 77 ? -15.639 3.124 28.010 1.00 84.94 77 GLU A N 1
ATOM 621 C CA . GLU A 1 77 ? -16.896 3.672 27.512 1.00 84.94 77 GLU A CA 1
ATOM 622 C C . GLU A 1 77 ? -16.793 3.964 26.005 1.00 84.94 77 GLU A C 1
ATOM 624 O O . GLU A 1 77 ? -15.838 4.582 25.510 1.00 84.94 77 GLU A O 1
ATOM 629 N N . THR A 1 78 ? -17.737 3.434 25.236 1.00 87.56 78 THR A N 1
ATOM 630 C CA . THR A 1 78 ? -17.684 3.483 23.776 1.00 87.56 78 THR A CA 1
ATOM 631 C C . THR A 1 78 ? -19.070 3.400 23.157 1.00 87.56 78 THR A C 1
ATOM 633 O O . THR A 1 78 ? -20.075 3.370 23.857 1.00 87.56 78 THR A O 1
ATOM 636 N N . PHE A 1 79 ? -19.133 3.398 21.826 1.00 87.44 79 PHE A N 1
ATOM 637 C CA . PHE A 1 79 ? -20.388 3.346 21.090 1.00 87.44 79 PHE A CA 1
ATOM 638 C C . PHE A 1 79 ? -20.366 2.278 19.998 1.00 87.44 79 PHE A C 1
ATOM 640 O O . PHE A 1 79 ? -19.376 2.155 19.269 1.00 87.44 79 PHE A O 1
ATOM 647 N N . ILE A 1 80 ? -21.498 1.593 19.820 1.00 89.44 80 ILE A N 1
ATOM 648 C CA . ILE A 1 80 ? -21.871 0.994 18.531 1.00 89.44 80 ILE A CA 1
ATOM 649 C C . ILE A 1 80 ? -22.618 2.061 17.736 1.00 89.44 80 ILE A C 1
ATOM 651 O O . ILE A 1 80 ? -23.467 2.761 18.278 1.00 89.44 80 ILE A O 1
ATOM 655 N N . LYS A 1 81 ? -22.291 2.221 16.459 1.00 87.50 81 LYS A N 1
ATOM 656 C CA . LYS A 1 81 ? -22.740 3.339 15.625 1.00 87.50 81 LYS A CA 1
ATOM 657 C C . LYS A 1 81 ? -23.358 2.840 14.335 1.00 87.50 81 LYS A C 1
ATOM 659 O O . LYS A 1 81 ? -22.925 1.826 13.806 1.00 87.50 81 LYS A O 1
ATOM 664 N N . ILE A 1 82 ? -24.301 3.580 13.767 1.00 84.69 82 ILE A N 1
ATOM 665 C CA . ILE A 1 82 ? -24.844 3.227 12.444 1.00 84.69 82 ILE A CA 1
ATOM 666 C C . ILE A 1 82 ? -23.912 3.614 11.284 1.00 84.69 82 ILE A C 1
ATOM 668 O O . ILE A 1 82 ? -24.097 3.130 10.173 1.00 84.69 82 ILE A O 1
ATOM 672 N N . LYS A 1 83 ? -22.918 4.483 11.527 1.00 75.62 83 LYS A N 1
ATOM 673 C CA . LYS A 1 83 ? -21.933 4.955 10.538 1.00 75.62 83 LYS A CA 1
ATOM 674 C C . LYS A 1 83 ? -20.517 4.991 11.141 1.00 75.62 83 LYS A C 1
ATOM 676 O O . LYS A 1 83 ? -20.379 5.274 12.336 1.00 75.62 83 LYS A O 1
ATOM 681 N N . PRO A 1 84 ? -19.455 4.784 10.342 1.00 72.62 84 PRO A N 1
ATOM 682 C CA . PRO A 1 84 ? -18.061 4.762 10.801 1.00 72.62 84 PRO A CA 1
ATOM 683 C C . PRO A 1 84 ? -17.453 6.174 10.950 1.00 72.62 84 PRO A C 1
ATOM 685 O O . PRO A 1 84 ? -16.361 6.453 10.461 1.00 72.62 84 PRO A O 1
ATOM 688 N N . ILE A 1 85 ? -18.160 7.085 11.624 1.00 63.09 85 ILE A N 1
ATOM 689 C CA . ILE A 1 85 ? -17.716 8.468 11.888 1.00 63.09 85 ILE A CA 1
ATOM 690 C C . ILE A 1 85 ? -17.627 8.733 13.395 1.00 63.09 85 ILE A C 1
ATOM 692 O O . ILE A 1 85 ? -18.125 7.943 14.203 1.00 63.09 85 ILE A O 1
ATOM 696 N N . ALA A 1 86 ? -16.973 9.822 13.809 1.00 64.38 86 ALA A N 1
ATOM 697 C CA . ALA A 1 86 ? -16.851 10.143 15.231 1.00 64.38 86 ALA A CA 1
ATOM 698 C C . ALA A 1 86 ? -18.233 10.347 15.883 1.00 64.38 86 ALA A C 1
ATOM 700 O O . ALA A 1 86 ? -19.156 10.891 15.276 1.00 64.38 86 ALA A O 1
ATOM 701 N N . SER A 1 87 ? -18.394 9.863 17.119 1.00 67.81 87 SER A N 1
ATOM 702 C CA . SER A 1 87 ? -19.703 9.774 17.781 1.00 67.81 87 SER A CA 1
ATOM 703 C C . SER A 1 87 ? -20.347 11.136 18.045 1.00 67.81 87 SER A C 1
ATOM 705 O O . SER A 1 87 ? -21.567 11.202 18.143 1.00 67.81 87 SER A O 1
ATOM 707 N N . ASN A 1 88 ? -19.566 12.215 18.125 1.00 67.88 88 ASN A N 1
ATOM 708 C CA . ASN A 1 88 ? -20.045 13.598 18.234 1.00 67.88 88 ASN A CA 1
ATOM 709 C C . ASN A 1 88 ? -20.725 14.119 16.950 1.00 67.88 88 ASN A C 1
ATOM 711 O O . ASN A 1 88 ? -21.447 15.115 16.995 1.00 67.88 88 ASN A O 1
ATOM 715 N N . TYR A 1 89 ? -20.534 13.446 15.812 1.00 61.41 89 TYR A N 1
ATOM 716 C CA . TYR A 1 89 ? -21.252 13.751 14.573 1.00 61.41 89 TYR A CA 1
ATOM 717 C C . TYR A 1 89 ? -22.570 12.977 14.421 1.00 61.41 89 TYR A C 1
ATOM 719 O O . TYR A 1 89 ? -23.336 13.289 13.512 1.00 61.41 89 TYR A O 1
ATOM 727 N N . LEU A 1 90 ? -22.850 12.006 15.295 1.00 58.97 90 LEU A N 1
ATOM 728 C CA . LEU A 1 90 ? -24.058 11.177 15.256 1.00 58.97 90 LEU A CA 1
ATOM 729 C C . LEU A 1 90 ? -25.117 11.670 16.241 1.00 58.97 90 LEU A C 1
ATOM 731 O O . LEU A 1 90 ? -24.792 12.160 17.325 1.00 58.97 90 LEU A O 1
ATOM 735 N N . LEU A 1 91 ? -26.385 11.494 15.874 1.00 73.25 91 LEU A N 1
ATOM 736 C CA . LEU A 1 91 ? -27.515 11.672 16.781 1.00 73.25 91 LEU A CA 1
ATOM 737 C C . LEU A 1 91 ? -27.519 10.576 17.852 1.00 73.25 91 LEU A C 1
ATOM 739 O O . LEU A 1 91 ? -26.964 9.494 17.667 1.00 73.25 91 LEU A O 1
ATOM 743 N N . GLU A 1 92 ? -28.211 10.814 18.965 1.00 75.44 92 GLU A N 1
ATOM 744 C CA . GLU A 1 92 ? -28.343 9.800 20.020 1.00 75.44 92 GLU A CA 1
ATOM 745 C C . GLU A 1 92 ? -28.991 8.511 19.511 1.00 75.44 92 GLU A C 1
ATOM 747 O O . GLU A 1 92 ? -28.510 7.435 19.823 1.00 75.44 92 GLU A O 1
ATOM 752 N N . LYS A 1 93 ? -29.995 8.602 18.631 1.00 84.81 93 LYS A N 1
ATOM 753 C CA . LYS A 1 93 ? -30.637 7.429 18.005 1.00 84.81 93 LYS A CA 1
ATOM 754 C C . LYS A 1 93 ? -29.743 6.654 17.024 1.00 84.81 93 LYS A C 1
ATOM 756 O O . LYS A 1 93 ? -30.109 5.575 16.575 1.00 84.81 93 LYS A O 1
ATOM 761 N N . GLU A 1 94 ? -28.609 7.228 16.638 1.00 76.94 94 GLU A N 1
ATOM 762 C CA . GLU A 1 94 ? -27.669 6.681 15.653 1.00 76.94 94 GLU A CA 1
ATOM 763 C C . GLU A 1 94 ? -26.473 5.981 16.316 1.00 76.94 94 GLU A C 1
ATOM 765 O O . GLU A 1 94 ? -25.560 5.490 15.640 1.00 76.94 94 GLU A O 1
ATOM 770 N N . ARG A 1 95 ? -26.460 5.942 17.650 1.00 85.62 95 ARG A N 1
ATOM 771 C CA . ARG A 1 95 ? -25.405 5.331 18.446 1.00 85.62 95 ARG A CA 1
ATOM 772 C C . ARG A 1 95 ? -25.983 4.680 19.696 1.00 85.62 95 ARG A C 1
ATOM 774 O O . ARG A 1 95 ? -26.968 5.137 20.253 1.00 85.62 95 ARG A O 1
ATOM 781 N N . ILE A 1 96 ? -25.332 3.634 20.167 1.00 90.81 96 ILE A N 1
ATOM 782 C CA . ILE A 1 96 ? -25.670 2.955 21.414 1.00 90.81 96 ILE A CA 1
ATOM 783 C C . ILE A 1 96 ? -24.436 3.045 22.295 1.00 90.81 96 ILE A C 1
ATOM 785 O O . ILE A 1 96 ? -23.374 2.579 21.884 1.00 90.81 96 ILE A O 1
ATOM 789 N N . ALA A 1 97 ? -24.567 3.688 23.455 1.00 89.81 97 ALA A N 1
ATOM 790 C CA . ALA A 1 97 ? -23.500 3.771 24.444 1.00 89.81 97 ALA A CA 1
ATOM 791 C C . ALA A 1 97 ? -23.287 2.407 25.108 1.00 89.81 97 ALA A C 1
ATOM 793 O O . ALA A 1 97 ? -24.243 1.666 25.336 1.00 89.81 97 ALA A O 1
ATOM 794 N N . LEU A 1 98 ? -22.034 2.089 25.400 1.00 90.75 98 LEU A N 1
ATOM 795 C CA . LEU A 1 98 ? -21.626 0.872 26.080 1.00 90.75 98 LEU A CA 1
ATOM 796 C C . LEU A 1 98 ? -20.621 1.213 27.166 1.00 90.75 98 LEU A C 1
ATOM 798 O O . LEU A 1 98 ? -19.657 1.940 26.913 1.00 90.75 98 LEU A O 1
ATOM 802 N N . ASP A 1 99 ? -20.830 0.618 28.333 1.00 92.50 99 ASP A N 1
ATOM 803 C CA . ASP A 1 99 ? -19.901 0.681 29.450 1.00 92.50 99 ASP A CA 1
ATOM 804 C C . ASP A 1 99 ? -18.585 -0.062 29.133 1.00 92.50 99 ASP A C 1
ATOM 806 O O . ASP A 1 99 ? -18.512 -0.851 28.177 1.00 92.50 99 ASP A O 1
ATOM 810 N N . PRO A 1 100 ? -17.513 0.185 29.905 1.00 88.00 100 PRO A N 1
ATOM 811 C CA . PRO A 1 100 ? -16.316 -0.651 29.885 1.00 88.00 100 PRO A CA 1
ATOM 812 C C . PRO A 1 100 ? -16.620 -2.130 30.183 1.00 88.00 100 PRO A C 1
ATOM 814 O O . PRO A 1 100 ? -17.593 -2.451 30.860 1.00 88.00 100 PRO A O 1
ATOM 817 N N . ASP A 1 101 ? -15.761 -3.025 29.694 1.00 90.81 101 ASP A N 1
ATOM 818 C CA . ASP A 1 101 ? -15.777 -4.476 29.930 1.00 90.81 101 ASP A CA 1
ATOM 819 C C . ASP A 1 101 ? -17.018 -5.234 29.426 1.00 90.81 101 ASP A C 1
ATOM 821 O O . ASP A 1 101 ? -17.201 -6.420 29.713 1.00 90.81 101 ASP A O 1
ATOM 825 N N . VAL A 1 102 ? -17.840 -4.597 28.592 1.00 92.62 102 VAL A N 1
ATOM 826 C CA . VAL A 1 102 ? -18.964 -5.249 27.916 1.00 92.62 102 VAL A CA 1
ATOM 827 C C . VAL A 1 102 ? -18.429 -6.193 26.843 1.00 92.62 102 VAL A C 1
ATOM 829 O O . VAL A 1 102 ? -17.755 -5.773 25.901 1.00 92.62 102 VAL A O 1
ATOM 832 N N . VAL A 1 103 ? -18.765 -7.478 26.967 1.00 93.88 103 VAL A N 1
ATOM 833 C CA . VAL A 1 103 ? -18.448 -8.514 25.976 1.00 93.88 103 VAL A CA 1
ATOM 834 C C . VAL A 1 103 ? -19.649 -8.730 25.063 1.00 93.88 103 VAL A C 1
ATOM 836 O O . VAL A 1 103 ? -20.753 -8.983 25.544 1.00 93.88 103 VAL A O 1
ATOM 839 N N . ILE A 1 104 ? -19.434 -8.679 23.749 1.00 91.81 104 ILE A N 1
ATOM 840 C CA . ILE A 1 104 ? -20.462 -8.997 22.751 1.00 91.81 104 ILE A CA 1
ATOM 841 C C . ILE A 1 104 ? -19.985 -10.086 21.798 1.00 91.81 104 ILE A C 1
ATOM 843 O O . ILE A 1 104 ? -18.797 -10.186 21.485 1.00 91.81 104 ILE A O 1
ATOM 847 N N . GLU A 1 105 ? -20.931 -10.896 21.330 1.00 90.50 105 GLU A N 1
ATOM 848 C CA . GLU A 1 105 ? -20.700 -11.851 20.251 1.00 90.50 105 GLU A CA 1
ATOM 849 C C . GLU A 1 105 ? -20.931 -11.189 18.893 1.00 90.50 105 GLU A C 1
ATOM 851 O O . GLU A 1 105 ? -21.924 -10.488 18.683 1.00 90.50 105 GLU A O 1
ATOM 856 N N . VAL A 1 106 ? -20.019 -11.447 17.962 1.00 89.38 106 VAL A N 1
ATOM 857 C CA . VAL A 1 106 ? -20.089 -11.002 16.574 1.00 89.38 106 VAL A CA 1
ATOM 858 C C . VAL A 1 106 ? -20.151 -12.220 15.658 1.00 89.38 106 VAL A C 1
ATOM 860 O O . VAL A 1 106 ? -19.344 -13.140 15.749 1.00 89.38 106 VAL A O 1
ATOM 863 N N . ALA A 1 107 ? -21.148 -12.237 14.778 1.00 81.25 107 ALA A N 1
ATOM 864 C CA . ALA A 1 107 ? -21.284 -13.242 13.730 1.00 81.25 107 ALA A CA 1
ATOM 865 C C . ALA A 1 107 ? -20.374 -12.930 12.534 1.00 81.25 107 ALA A C 1
ATOM 867 O O . ALA A 1 107 ? -19.936 -13.834 11.827 1.00 81.25 107 ALA A O 1
ATOM 868 N N . ASN A 1 108 ? -20.107 -11.645 12.291 1.00 74.00 108 ASN A N 1
ATOM 869 C CA . ASN A 1 108 ? -19.207 -11.199 11.240 1.00 74.00 108 ASN A CA 1
ATOM 870 C C . ASN A 1 108 ? -18.519 -9.902 11.662 1.00 74.00 108 ASN A C 1
ATOM 872 O O . ASN A 1 108 ? -19.137 -9.040 12.293 1.00 74.00 108 ASN A O 1
ATOM 876 N N . LEU A 1 109 ? -17.254 -9.769 11.285 1.00 81.25 109 LEU A N 1
ATOM 877 C CA . LEU A 1 109 ? -16.415 -8.631 11.609 1.00 81.25 109 LEU A CA 1
ATOM 878 C C . LEU A 1 109 ? -15.592 -8.263 10.378 1.00 81.25 109 LEU A C 1
ATOM 880 O O . LEU A 1 109 ? -14.923 -9.103 9.779 1.00 81.25 109 LEU A O 1
ATOM 884 N N . LYS A 1 110 ? -15.663 -6.999 9.966 1.00 76.69 110 LYS A N 1
ATOM 885 C CA . LYS A 1 110 ? -14.914 -6.493 8.815 1.00 76.69 110 LYS A CA 1
ATOM 886 C C . LYS A 1 110 ? -14.323 -5.147 9.162 1.00 76.69 110 LYS A C 1
ATOM 888 O O . LYS A 1 110 ? -15.043 -4.248 9.588 1.00 76.69 110 LYS A O 1
ATOM 893 N N . GLN A 1 111 ? -13.021 -4.994 8.965 1.00 65.56 111 GLN A N 1
ATOM 894 C CA . GLN A 1 111 ? -12.388 -3.701 9.154 1.00 65.56 111 GLN A CA 1
ATOM 895 C C . GLN A 1 111 ? -12.991 -2.672 8.194 1.00 65.56 111 GLN A C 1
ATOM 897 O O . GLN A 1 111 ? -13.194 -2.939 7.009 1.00 65.56 111 GLN A O 1
ATOM 902 N N . ASP A 1 112 ? -13.294 -1.495 8.733 1.00 60.66 112 ASP A N 1
ATOM 903 C CA . ASP A 1 112 ? -13.843 -0.346 8.032 1.00 60.66 112 ASP A CA 1
ATOM 904 C C . ASP A 1 112 ? -12.914 0.887 8.111 1.00 60.66 112 ASP A C 1
ATOM 906 O O . ASP A 1 112 ? -11.821 0.841 8.682 1.00 60.66 112 ASP A O 1
ATOM 910 N N . LYS A 1 113 ? -13.304 1.989 7.465 1.00 55.56 113 LYS A N 1
ATOM 911 C CA . LYS A 1 113 ? -12.532 3.225 7.355 1.00 55.56 113 LYS A CA 1
ATOM 912 C C . LYS A 1 113 ? -12.407 3.856 8.743 1.00 55.56 113 LYS A C 1
ATOM 914 O O . LYS A 1 113 ? -13.155 3.540 9.672 1.00 55.56 113 LYS A O 1
ATOM 919 N N . HIS A 1 114 ? -11.467 4.787 8.890 1.00 56.41 114 HIS A N 1
ATOM 920 C CA . HIS A 1 114 ? -11.344 5.622 10.095 1.00 56.41 114 HIS A CA 1
ATOM 921 C C . HIS A 1 114 ? -11.162 4.825 11.399 1.00 56.41 114 HIS A C 1
ATOM 923 O O . HIS A 1 114 ? -11.643 5.242 12.448 1.00 56.41 114 HIS A O 1
ATOM 929 N N . GLN A 1 115 ? -10.486 3.671 11.332 1.00 59.38 115 GLN A N 1
ATOM 930 C CA . GLN A 1 115 ? -10.289 2.752 12.464 1.00 59.38 115 GLN A CA 1
ATOM 931 C C . GLN A 1 115 ? -11.609 2.231 13.056 1.00 59.38 115 GLN A C 1
ATOM 933 O O . GLN A 1 115 ? -11.737 2.084 14.271 1.00 59.38 115 GLN A O 1
ATOM 938 N N . HIS A 1 116 ? -12.599 1.955 12.208 1.00 76.00 116 HIS A N 1
ATOM 939 C CA . HIS A 1 116 ? -13.811 1.256 12.617 1.00 76.00 116 HIS A CA 1
ATOM 940 C C . HIS A 1 116 ? -13.768 -0.207 12.199 1.00 76.00 116 HIS A C 1
ATOM 942 O O . HIS A 1 116 ? -13.034 -0.571 11.289 1.00 76.00 116 HIS A O 1
ATOM 948 N N . HIS A 1 117 ? -14.585 -1.038 12.830 1.00 80.19 117 HIS A N 1
ATOM 949 C CA . HIS A 1 117 ? -15.017 -2.303 12.249 1.00 80.19 117 HIS A CA 1
ATOM 950 C C . HIS A 1 117 ? -16.515 -2.237 12.023 1.00 80.19 117 HIS A C 1
ATOM 952 O O . HIS A 1 117 ? -17.248 -1.801 12.910 1.00 80.19 117 HIS A O 1
ATOM 958 N N . TRP A 1 118 ? -16.960 -2.681 10.855 1.00 85.88 118 TRP A N 1
ATOM 959 C CA . TRP A 1 118 ? -18.330 -3.122 10.681 1.00 85.88 118 TRP A CA 1
ATOM 960 C C . TRP A 1 118 ? -18.500 -4.457 11.404 1.00 85.88 118 TRP A C 1
ATOM 962 O O . TRP A 1 118 ? -17.673 -5.363 11.262 1.00 85.88 118 TRP A O 1
ATOM 972 N N . ILE A 1 119 ? -19.568 -4.567 12.178 1.00 88.06 119 ILE A N 1
ATOM 973 C CA . ILE A 1 119 ? -19.928 -5.768 12.917 1.00 88.06 119 ILE A CA 1
ATOM 974 C C . ILE A 1 119 ? -21.351 -6.181 12.568 1.00 88.06 119 ILE A C 1
ATOM 976 O O . ILE A 1 119 ? -22.231 -5.337 12.384 1.00 88.06 119 ILE A O 1
ATOM 980 N N . GLN A 1 120 ? -21.576 -7.488 12.532 1.00 86.94 120 GLN A N 1
ATOM 981 C CA . GLN A 1 120 ? -22.902 -8.088 12.507 1.00 86.94 120 GLN A CA 1
ATOM 982 C C . GLN A 1 120 ? -23.080 -8.940 13.752 1.00 86.94 120 GLN A C 1
ATOM 984 O O . GLN A 1 120 ? -22.255 -9.803 14.048 1.00 86.94 120 GLN A O 1
ATOM 989 N N . LEU A 1 121 ? -24.163 -8.701 14.476 1.00 88.25 121 LEU A N 1
ATOM 990 C CA . LEU A 1 121 ? -24.556 -9.473 15.644 1.00 88.25 121 LEU A CA 1
ATOM 991 C C . LEU A 1 121 ? -25.292 -10.756 15.211 1.00 88.25 121 LEU A C 1
ATOM 993 O O . LEU A 1 121 ? -25.872 -10.792 14.122 1.00 88.25 121 LEU A O 1
ATOM 997 N N . PRO A 1 122 ? -25.344 -11.801 16.057 1.00 81.31 122 PRO A N 1
ATOM 998 C CA . PRO A 1 122 ? -26.032 -13.058 15.739 1.00 81.31 122 PRO A CA 1
ATOM 999 C C . PRO A 1 122 ? -27.517 -12.915 15.378 1.00 81.31 122 PRO A C 1
ATOM 1001 O O . PRO A 1 122 ? -28.052 -13.721 14.625 1.00 81.31 122 PRO A O 1
ATOM 1004 N N . ASN A 1 123 ? -28.187 -11.872 15.876 1.00 82.88 123 ASN A N 1
ATOM 1005 C CA . ASN A 1 123 ? -29.581 -11.559 15.543 1.00 82.88 123 ASN A CA 1
ATOM 1006 C C . ASN A 1 123 ? -29.750 -10.839 14.188 1.00 82.88 123 ASN A C 1
ATOM 1008 O O . ASN A 1 123 ? -30.853 -10.416 13.855 1.00 82.88 123 ASN A O 1
ATOM 1012 N N . GLY A 1 124 ? -28.671 -10.670 13.419 1.00 77.00 124 GLY A N 1
ATOM 1013 C CA . GLY A 1 124 ? -28.670 -10.028 12.107 1.00 77.00 124 GLY A CA 1
ATOM 1014 C C . GLY A 1 124 ? -28.535 -8.505 12.141 1.00 77.00 124 GLY A C 1
ATOM 1015 O O . GLY A 1 124 ? -28.300 -7.911 11.089 1.00 77.00 124 GLY A O 1
ATOM 1016 N N . HIS A 1 125 ? -28.625 -7.864 13.314 1.00 87.56 125 HIS A N 1
ATOM 1017 C CA . HIS A 1 125 ? -28.372 -6.429 13.437 1.00 87.56 125 HIS A CA 1
ATOM 1018 C C . HIS A 1 125 ? -26.912 -6.100 13.131 1.00 87.56 125 HIS A C 1
ATOM 1020 O O . HIS A 1 125 ? -26.006 -6.878 13.422 1.00 87.56 125 HIS A O 1
ATOM 1026 N N . GLN A 1 126 ? -26.686 -4.921 12.563 1.00 89.56 126 GLN A N 1
ATOM 1027 C CA . GLN A 1 126 ? -25.377 -4.496 12.084 1.00 89.56 126 GLN A CA 1
ATOM 1028 C C . GLN A 1 126 ? -25.040 -3.084 12.552 1.00 89.56 126 GLN A C 1
ATOM 1030 O O . GLN A 1 126 ? -25.931 -2.269 12.795 1.00 89.56 126 GLN A O 1
ATOM 1035 N N . GLY A 1 127 ? -23.750 -2.786 12.647 1.00 89.12 127 GLY A N 1
ATOM 1036 C CA . GLY A 1 127 ? -23.269 -1.471 13.047 1.00 89.12 127 GLY A CA 1
ATOM 1037 C C . GLY A 1 127 ? -21.757 -1.355 12.949 1.00 89.12 127 GLY A C 1
ATOM 1038 O O . GLY A 1 127 ? -21.085 -2.217 12.393 1.00 89.12 127 GLY A O 1
ATOM 1039 N N . TYR A 1 128 ? -21.225 -0.275 13.503 1.00 86.06 128 TYR A N 1
ATOM 1040 C CA . TYR A 1 128 ? -19.813 0.064 13.482 1.00 86.06 128 TYR A CA 1
ATOM 1041 C C . TYR A 1 128 ? -19.290 0.290 14.893 1.00 86.06 128 TYR A C 1
ATOM 1043 O O . TYR A 1 128 ? -19.894 1.015 15.681 1.00 86.06 128 TYR A O 1
ATOM 1051 N N . ILE A 1 129 ? -18.121 -0.261 15.184 1.00 84.62 129 ILE A N 1
ATOM 1052 C CA . ILE A 1 129 ? -17.367 -0.015 16.415 1.00 84.62 129 ILE A CA 1
ATOM 1053 C C . ILE A 1 129 ? -16.079 0.725 16.092 1.00 84.62 129 ILE A C 1
ATOM 1055 O O . ILE A 1 129 ? -15.545 0.563 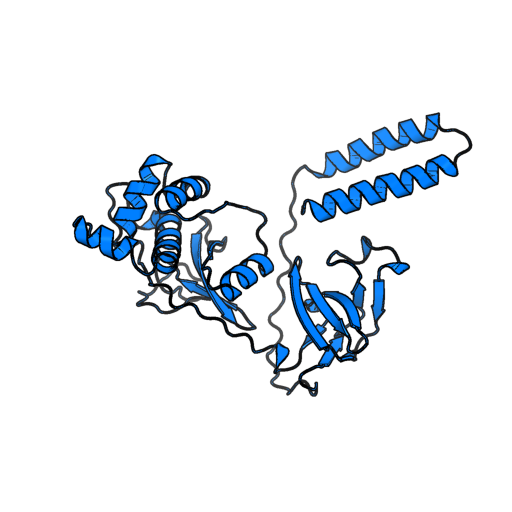15.003 1.00 84.62 129 ILE A O 1
ATOM 1059 N N . TYR A 1 130 ? -15.569 1.535 17.017 1.00 78.25 130 TYR A N 1
ATOM 1060 C CA . TYR A 1 130 ? -14.271 2.196 16.856 1.00 78.25 130 TYR A CA 1
ATOM 1061 C C . TYR A 1 130 ? -13.165 1.351 17.494 1.00 78.25 130 TYR A C 1
ATOM 1063 O O . TYR A 1 130 ? -13.073 1.280 18.719 1.00 78.25 130 TYR A O 1
ATOM 1071 N N . SER A 1 131 ? -12.347 0.704 16.664 1.00 75.69 131 SER A N 1
ATOM 1072 C CA . SER A 1 131 ? -11.426 -0.384 17.026 1.00 75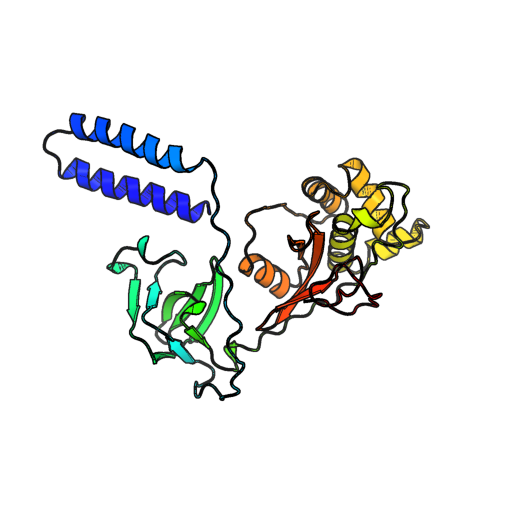.69 131 SER A CA 1
ATOM 1073 C C . SER A 1 131 ? -10.536 -0.107 18.239 1.00 75.69 131 SER A C 1
ATOM 1075 O O . SER A 1 131 ? -10.405 -1.008 19.062 1.00 75.69 131 SER A O 1
ATOM 1077 N N . PRO A 1 132 ? -9.972 1.103 18.438 1.00 77.62 132 PRO A N 1
ATOM 1078 C CA . PRO A 1 132 ? -9.120 1.373 19.599 1.00 77.62 132 PRO A CA 1
ATOM 1079 C C . PRO A 1 132 ? -9.814 1.225 20.960 1.00 77.62 132 PRO A C 1
ATOM 1081 O O . PRO A 1 132 ? -9.140 1.151 21.984 1.00 77.62 132 PRO A O 1
ATOM 1084 N N . HIS A 1 133 ? -11.150 1.203 21.002 1.00 80.81 133 HIS A N 1
ATOM 1085 C CA . HIS A 1 133 ? -11.911 0.998 22.238 1.00 80.81 133 HIS A CA 1
ATOM 1086 C C . HIS A 1 133 ? -12.260 -0.472 22.475 1.00 80.81 133 HIS A C 1
ATOM 1088 O O . HIS A 1 133 ? -12.976 -0.760 23.429 1.00 80.81 133 HIS A O 1
ATOM 1094 N N . TRP A 1 134 ? -11.805 -1.387 21.621 1.00 84.75 134 TRP A N 1
ATOM 1095 C CA . TRP A 1 134 ? -12.207 -2.785 21.660 1.00 84.75 134 TRP A CA 1
ATOM 1096 C C . TRP A 1 134 ? -11.003 -3.711 21.733 1.00 84.75 134 TRP A C 1
ATOM 1098 O O . TRP A 1 134 ? -9.929 -3.457 21.193 1.00 84.75 134 TRP A O 1
ATOM 1108 N N . GLU A 1 135 ? -11.196 -4.808 22.442 1.00 84.44 135 GLU A N 1
ATOM 1109 C CA . GLU A 1 135 ? -10.331 -5.966 22.435 1.00 84.44 135 GLU A CA 1
ATOM 1110 C C . GLU A 1 135 ? -10.985 -7.072 21.616 1.00 84.44 135 GLU A C 1
ATOM 1112 O O . GLU A 1 135 ? -12.169 -7.363 21.783 1.00 84.44 135 GLU A O 1
ATOM 1117 N N . PHE A 1 136 ? -10.194 -7.689 20.746 1.00 82.12 136 PHE A N 1
ATOM 1118 C CA . PHE A 1 136 ? -10.621 -8.772 19.871 1.00 82.12 136 PHE A CA 1
ATOM 1119 C C . PHE A 1 136 ? -10.101 -10.115 20.391 1.00 82.12 136 PHE A C 1
ATOM 1121 O O . PHE A 1 136 ? -9.053 -10.170 21.045 1.00 82.12 136 PHE A O 1
ATOM 1128 N N . SER A 1 137 ? -10.815 -11.203 20.099 1.00 80.50 137 SER A N 1
ATOM 1129 C CA . SER A 1 137 ? -10.324 -12.557 20.368 1.00 80.50 137 SER A CA 1
ATOM 1130 C C . SER A 1 137 ? -9.040 -12.859 19.574 1.00 80.50 137 SER A C 1
ATOM 1132 O O . SER A 1 137 ? -8.754 -12.242 18.548 1.00 80.50 137 SER A O 1
ATOM 1134 N N . GLU A 1 138 ? -8.265 -13.850 20.018 1.00 66.75 138 GLU A N 1
ATOM 1135 C CA . GLU A 1 138 ? -7.067 -14.303 19.293 1.00 66.75 138 GLU A CA 1
ATOM 1136 C C . GLU A 1 138 ? -7.374 -14.878 17.901 1.00 66.75 138 GLU A C 1
ATOM 1138 O O . GLU A 1 138 ? -6.507 -14.869 17.033 1.00 66.75 138 GLU A O 1
ATOM 1143 N N . ALA A 1 139 ? -8.590 -15.377 17.662 1.00 61.38 139 ALA A N 1
ATOM 1144 C CA . ALA A 1 139 ? -8.998 -15.837 16.334 1.00 61.38 139 ALA A CA 1
ATOM 1145 C C . ALA A 1 139 ? -9.212 -14.654 15.376 1.00 61.38 139 ALA A C 1
ATOM 1147 O O . ALA A 1 139 ? -8.778 -14.712 14.229 1.00 61.38 139 ALA A O 1
ATOM 1148 N N . GLU A 1 140 ? -9.788 -13.557 15.874 1.00 63.81 140 GLU A N 1
ATOM 1149 C CA . GLU A 1 140 ? -10.032 -12.336 15.096 1.00 63.81 140 GLU A CA 1
ATOM 1150 C C . GLU A 1 140 ? -8.746 -11.541 14.817 1.00 63.81 140 GLU A C 1
ATOM 1152 O O . GLU A 1 140 ? -8.638 -10.864 13.798 1.00 63.81 140 GLU A O 1
ATOM 1157 N N . LYS A 1 141 ? -7.728 -11.653 15.682 1.00 59.81 141 LYS A N 1
ATOM 1158 C CA . LYS A 1 141 ? -6.413 -11.016 15.478 1.00 59.81 141 LYS A CA 1
ATOM 1159 C C . LYS A 1 141 ? -5.573 -11.669 14.367 1.00 59.81 141 LYS A C 1
ATOM 1161 O O . LYS A 1 141 ? -4.659 -11.033 13.855 1.00 59.81 141 LYS A O 1
ATOM 1166 N N . LYS A 1 142 ? -5.837 -12.926 13.988 1.00 53.34 142 LYS A N 1
ATOM 1167 C CA . LYS A 1 142 ? -4.939 -13.765 13.162 1.00 53.34 142 LYS A CA 1
ATOM 1168 C C . LYS A 1 142 ? -5.109 -13.630 11.638 1.00 53.34 142 LYS A C 1
ATOM 1170 O O . LYS A 1 142 ? -4.994 -14.624 10.923 1.00 53.34 142 LYS A O 1
ATOM 1175 N N . LYS A 1 143 ? -5.341 -12.429 11.102 1.00 65.44 143 LYS A N 1
ATOM 1176 C CA . LYS A 1 143 ? -5.143 -12.202 9.659 1.00 65.44 143 LYS A CA 1
ATOM 1177 C C . LYS A 1 143 ? -3.688 -11.809 9.398 1.00 65.44 143 LYS A C 1
ATOM 1179 O O . LYS A 1 143 ? -3.265 -10.714 9.752 1.00 65.44 143 LYS A O 1
ATOM 1184 N N . ASP A 1 144 ? -2.950 -12.739 8.801 1.00 82.12 144 ASP A N 1
ATOM 1185 C CA . ASP A 1 144 ? -1.618 -12.540 8.230 1.00 82.12 144 ASP A CA 1
ATOM 1186 C C . ASP A 1 144 ? -1.741 -12.726 6.712 1.00 82.12 144 ASP A C 1
ATOM 1188 O O . ASP A 1 144 ? -2.102 -13.804 6.232 1.00 82.12 144 ASP A O 1
ATOM 1192 N N . VAL A 1 145 ? -1.540 -11.644 5.965 1.00 87.00 145 VAL A N 1
ATOM 1193 C CA . VAL A 1 145 ? -1.605 -11.616 4.504 1.00 87.00 145 VAL A CA 1
ATOM 1194 C C . VAL A 1 145 ? -0.233 -11.248 3.988 1.00 87.00 145 VAL A C 1
ATOM 1196 O O . VAL A 1 145 ? 0.300 -10.198 4.333 1.00 87.00 145 VAL A O 1
ATOM 1199 N N . LYS A 1 146 ? 0.315 -12.081 3.108 1.00 91.88 146 LYS A N 1
ATOM 1200 C CA . LYS A 1 146 ? 1.648 -11.886 2.550 1.00 91.88 146 LYS A CA 1
ATOM 1201 C C . LYS A 1 146 ? 1.656 -12.232 1.068 1.00 91.88 146 LYS A C 1
ATOM 1203 O O . LYS A 1 146 ? 1.479 -13.388 0.688 1.00 91.88 146 LYS A O 1
ATOM 1208 N N . LEU A 1 147 ? 1.822 -11.214 0.234 1.00 90.81 147 LEU A N 1
ATOM 1209 C CA . LEU A 1 147 ? 1.877 -11.340 -1.216 1.00 90.81 147 LEU A CA 1
ATOM 1210 C C . LEU A 1 147 ? 3.304 -11.685 -1.649 1.00 90.81 147 LEU A C 1
ATOM 1212 O O . LEU A 1 147 ? 4.283 -11.155 -1.120 1.00 90.81 147 LEU A O 1
ATOM 1216 N N . ASN A 1 148 ? 3.426 -12.561 -2.645 1.00 94.94 148 ASN A N 1
ATOM 1217 C CA . ASN A 1 148 ? 4.717 -12.960 -3.206 1.00 94.94 148 ASN A CA 1
ATOM 1218 C C . ASN A 1 148 ? 5.183 -11.968 -4.286 1.00 94.94 148 ASN A C 1
ATOM 1220 O O . ASN A 1 148 ? 5.365 -12.335 -5.446 1.00 94.94 148 ASN A O 1
ATOM 1224 N N . VAL A 1 149 ? 5.276 -10.692 -3.910 1.00 94.69 149 VAL A N 1
ATOM 1225 C CA . VAL A 1 149 ? 5.726 -9.601 -4.784 1.00 94.69 149 VAL A CA 1
ATOM 1226 C C . VAL A 1 149 ? 7.243 -9.709 -4.956 1.00 94.69 149 VAL A C 1
ATOM 1228 O O . VAL A 1 149 ? 7.937 -9.858 -3.944 1.00 94.69 149 VAL A O 1
ATOM 1231 N N . PRO A 1 150 ? 7.772 -9.662 -6.195 1.00 93.62 150 PRO A N 1
ATOM 1232 C CA . PRO A 1 150 ? 9.211 -9.672 -6.409 1.00 93.62 150 PRO A CA 1
ATOM 1233 C C . PRO A 1 150 ? 9.832 -8.423 -5.786 1.00 93.62 150 PRO A C 1
ATOM 1235 O O . PRO A 1 150 ? 9.236 -7.347 -5.805 1.00 93.62 150 PRO A O 1
ATOM 1238 N N . TYR A 1 151 ? 11.018 -8.589 -5.215 1.00 95.50 151 TYR A N 1
ATOM 1239 C CA . TYR A 1 151 ? 11.795 -7.480 -4.687 1.00 95.50 151 TYR A CA 1
ATOM 1240 C C . TYR A 1 151 ? 12.733 -6.936 -5.758 1.00 95.50 151 TYR A C 1
ATOM 1242 O O . TYR A 1 151 ? 13.420 -7.714 -6.418 1.00 95.50 151 TYR A O 1
ATOM 1250 N N . PHE A 1 152 ? 12.763 -5.614 -5.866 1.00 95.88 152 PHE A N 1
ATOM 1251 C CA . PHE A 1 152 ? 13.523 -4.805 -6.813 1.00 95.88 152 PHE A CA 1
ATOM 1252 C C . PHE A 1 152 ? 14.305 -3.751 -6.025 1.00 95.88 152 PHE A C 1
ATOM 1254 O O . PHE A 1 152 ? 13.805 -3.242 -5.015 1.00 95.88 152 PHE A O 1
ATOM 1261 N N . ASN A 1 153 ? 15.529 -3.440 -6.448 1.00 94.38 153 ASN A N 1
ATOM 1262 C CA . ASN A 1 153 ? 16.472 -2.651 -5.659 1.00 94.38 153 ASN A CA 1
ATOM 1263 C C . ASN A 1 153 ? 16.832 -1.369 -6.399 1.00 94.38 153 ASN A C 1
ATOM 1265 O O . ASN A 1 153 ? 17.670 -1.365 -7.280 1.00 94.38 153 ASN A O 1
ATOM 1269 N N . GLN A 1 154 ? 16.340 -0.219 -5.943 1.00 94.12 154 GLN A N 1
ATOM 1270 C CA . GLN A 1 154 ? 16.527 1.042 -6.669 1.00 94.12 154 GLN A CA 1
ATOM 1271 C C . GLN A 1 154 ? 17.993 1.433 -6.929 1.00 94.12 154 GLN A C 1
ATOM 1273 O O . GLN A 1 154 ? 18.243 2.379 -7.670 1.00 94.12 154 GLN A O 1
ATOM 1278 N N . ARG A 1 155 ? 18.962 0.808 -6.244 1.00 92.00 155 ARG A N 1
ATOM 1279 C CA . ARG A 1 155 ? 20.397 1.097 -6.368 1.00 92.00 155 ARG A CA 1
ATOM 1280 C C . ARG A 1 155 ? 21.046 0.464 -7.602 1.00 92.00 155 ARG A C 1
ATOM 1282 O O . ARG A 1 155 ? 22.164 0.869 -7.911 1.00 92.00 155 ARG A O 1
ATOM 1289 N N . ASP A 1 156 ? 20.395 -0.489 -8.266 1.00 93.44 156 ASP A N 1
ATOM 1290 C CA . ASP A 1 156 ? 20.857 -1.071 -9.536 1.00 93.44 156 ASP A CA 1
ATOM 1291 C C . ASP A 1 156 ? 20.078 -0.566 -10.764 1.00 93.44 156 ASP A C 1
ATOM 1293 O O . ASP A 1 156 ? 20.525 -0.783 -11.892 1.00 93.44 156 ASP A O 1
ATOM 1297 N N . ASN A 1 157 ? 19.016 0.223 -10.555 1.00 94.25 157 ASN A N 1
ATOM 1298 C CA . ASN A 1 157 ? 18.307 0.912 -11.631 1.00 94.25 157 ASN A CA 1
ATOM 1299 C C . ASN A 1 157 ? 19.242 1.728 -12.530 1.00 94.25 157 ASN A C 1
ATOM 1301 O O . ASN A 1 157 ? 20.163 2.419 -12.082 1.00 94.25 157 ASN A O 1
ATOM 1305 N N . TRP A 1 158 ? 18.907 1.767 -13.814 1.00 92.69 158 TRP A N 1
ATOM 1306 C CA . TRP A 1 158 ? 19.646 2.531 -14.799 1.00 92.69 158 TRP A CA 1
ATOM 1307 C C . TRP A 1 158 ? 19.391 4.040 -14.685 1.00 92.69 158 TRP A C 1
ATOM 1309 O O . TRP A 1 158 ? 18.266 4.538 -14.785 1.00 92.69 158 TRP A O 1
ATOM 1319 N N . ASP A 1 159 ? 20.476 4.808 -14.606 1.00 93.56 159 ASP A N 1
ATOM 1320 C CA . ASP A 1 159 ? 20.437 6.274 -14.522 1.00 93.56 159 ASP A CA 1
ATOM 1321 C C . ASP A 1 159 ? 19.875 6.980 -15.768 1.00 93.56 159 ASP A C 1
ATOM 1323 O O . ASP A 1 159 ? 19.578 8.176 -15.734 1.00 93.56 159 ASP A O 1
ATOM 1327 N N . ARG A 1 160 ? 19.732 6.263 -16.889 1.00 90.75 160 ARG A N 1
ATOM 1328 C CA . ARG A 1 160 ? 19.460 6.835 -18.216 1.00 90.75 160 ARG A CA 1
ATOM 1329 C C . ARG A 1 160 ? 18.212 7.718 -18.277 1.00 90.75 160 ARG A C 1
ATOM 1331 O O . ARG A 1 160 ? 18.233 8.719 -18.990 1.00 90.75 160 ARG A O 1
ATOM 1338 N N . PHE A 1 161 ? 17.135 7.332 -17.593 1.00 91.06 161 PHE A N 1
ATOM 1339 C CA . PHE A 1 161 ? 15.842 8.025 -17.684 1.00 91.06 161 PHE A CA 1
ATOM 1340 C C . PHE A 1 161 ? 15.575 8.951 -16.496 1.00 91.06 161 PHE A C 1
ATOM 1342 O O . PHE A 1 161 ? 15.068 10.053 -16.684 1.00 91.06 161 PHE A O 1
ATOM 1349 N N . HIS A 1 162 ? 15.929 8.522 -15.281 1.00 92.94 162 HIS A N 1
ATOM 1350 C CA . HIS A 1 162 ? 15.537 9.203 -14.040 1.00 92.94 162 HIS A CA 1
ATOM 1351 C C . HIS A 1 162 ? 16.725 9.597 -13.154 1.00 92.94 162 HIS A C 1
ATOM 1353 O O . HIS A 1 162 ? 16.527 10.024 -12.015 1.00 92.94 162 HIS A O 1
ATOM 1359 N N . GLY A 1 163 ? 17.957 9.511 -13.663 1.00 93.25 163 GLY A N 1
ATOM 1360 C CA . GLY A 1 163 ? 19.168 9.820 -12.904 1.00 93.25 163 GLY A CA 1
ATOM 1361 C C . GLY A 1 163 ? 19.463 8.783 -11.810 1.00 93.25 163 GLY A C 1
ATOM 1362 O O . GLY A 1 163 ? 18.907 7.690 -11.849 1.00 93.25 163 GLY A O 1
ATOM 1363 N N . PRO A 1 164 ? 20.311 9.110 -10.822 1.00 93.00 164 PRO A N 1
ATOM 1364 C CA . PRO A 1 164 ? 20.868 8.129 -9.892 1.00 93.00 164 PRO A CA 1
ATOM 1365 C C . PRO A 1 164 ? 19.795 7.359 -9.123 1.00 93.00 164 PRO A C 1
ATOM 1367 O O . PRO A 1 164 ? 18.851 7.956 -8.605 1.00 93.00 164 PRO A O 1
ATOM 1370 N N . GLY A 1 165 ? 20.000 6.055 -8.940 1.00 89.19 165 GLY A N 1
ATOM 1371 C CA . GLY A 1 165 ? 19.095 5.159 -8.212 1.00 89.19 165 GLY A CA 1
ATOM 1372 C C . GLY A 1 165 ? 18.556 5.684 -6.870 1.00 89.19 165 GLY A C 1
ATOM 1373 O O . GLY A 1 165 ? 17.407 5.436 -6.516 1.00 89.19 165 GLY A O 1
ATOM 1374 N N . GLY A 1 166 ? 19.313 6.519 -6.145 1.00 88.06 166 GLY A N 1
ATOM 1375 C CA . GLY A 1 166 ? 18.915 7.112 -4.857 1.00 88.06 166 GLY A CA 1
ATOM 1376 C C . GLY A 1 166 ? 17.600 7.910 -4.848 1.00 88.06 166 GLY A C 1
ATOM 1377 O O . GLY A 1 166 ? 17.016 8.087 -3.782 1.00 88.06 166 GLY A O 1
ATOM 1378 N N . ARG A 1 167 ? 17.092 8.348 -6.008 1.00 92.12 167 ARG A N 1
ATOM 1379 C CA . ARG A 1 167 ? 15.794 9.046 -6.132 1.00 92.12 167 ARG A CA 1
ATOM 1380 C C . ARG A 1 167 ? 14.672 8.200 -6.736 1.00 92.12 167 ARG A C 1
ATOM 1382 O O . ARG A 1 167 ? 13.562 8.696 -6.897 1.00 92.12 167 ARG A O 1
ATOM 1389 N N . GLN A 1 168 ? 14.948 6.942 -7.069 1.00 95.00 168 GLN A N 1
ATOM 1390 C CA . GLN A 1 168 ? 14.038 6.073 -7.815 1.00 95.00 168 GLN A CA 1
ATOM 1391 C C . GLN A 1 168 ? 13.171 5.160 -6.922 1.00 95.00 168 GLN A C 1
ATOM 1393 O O . GLN A 1 168 ? 12.625 4.166 -7.400 1.00 95.00 168 GLN A O 1
ATOM 1398 N N . CYS A 1 169 ? 13.000 5.477 -5.631 1.00 94.00 169 CYS A N 1
ATOM 1399 C CA . CYS A 1 169 ? 12.193 4.666 -4.704 1.00 94.00 169 CYS A CA 1
ATOM 1400 C C . CYS A 1 169 ? 10.736 4.507 -5.169 1.00 94.00 169 CYS A C 1
ATOM 1402 O O . CYS A 1 169 ? 10.156 3.423 -5.107 1.00 94.00 169 CYS A O 1
ATOM 1404 N N . ASN A 1 170 ? 10.153 5.578 -5.706 1.00 95.31 170 ASN A N 1
ATOM 1405 C CA . ASN A 1 170 ? 8.780 5.580 -6.194 1.00 95.31 170 ASN A CA 1
ATOM 1406 C C . ASN A 1 170 ? 8.614 4.743 -7.478 1.00 95.31 170 ASN A C 1
ATOM 1408 O O . ASN A 1 170 ? 7.703 3.920 -7.558 1.00 95.31 170 ASN A O 1
ATOM 1412 N N . LEU A 1 171 ? 9.534 4.884 -8.442 1.00 97.19 171 LEU A N 1
ATOM 1413 C CA . LEU A 1 171 ? 9.597 4.052 -9.651 1.00 97.19 171 LEU A CA 1
ATOM 1414 C C . LEU A 1 171 ? 9.738 2.577 -9.306 1.00 97.19 171 LEU A C 1
ATOM 1416 O O . LEU A 1 171 ? 8.927 1.776 -9.761 1.00 97.19 171 LEU A O 1
ATOM 1420 N N . THR A 1 172 ? 10.694 2.238 -8.449 1.00 97.75 172 THR A N 1
ATOM 1421 C CA . THR A 1 172 ? 10.975 0.849 -8.060 1.00 97.75 172 THR A CA 1
ATOM 1422 C C . THR A 1 172 ? 9.782 0.227 -7.331 1.00 97.75 172 THR A C 1
ATOM 1424 O O . THR A 1 172 ? 9.368 -0.887 -7.645 1.00 97.75 172 THR A O 1
ATOM 1427 N N . SER A 1 173 ? 9.135 0.978 -6.429 1.00 97.50 173 SER A N 1
ATOM 1428 C CA . SER A 1 173 ? 7.926 0.520 -5.725 1.00 97.50 173 SER A CA 1
ATOM 1429 C C . SER A 1 173 ? 6.759 0.229 -6.674 1.00 97.50 173 SER A C 1
ATOM 1431 O O . SER A 1 173 ? 6.048 -0.763 -6.499 1.00 97.50 173 SER A O 1
ATOM 1433 N N . HIS A 1 174 ? 6.564 1.072 -7.692 1.00 98.25 174 HIS A N 1
ATOM 1434 C CA . HIS A 1 174 ? 5.546 0.849 -8.716 1.00 98.25 174 HIS A CA 1
ATOM 1435 C C . HIS A 1 174 ? 5.902 -0.306 -9.656 1.00 98.25 174 HIS A C 1
ATOM 1437 O O . HIS A 1 174 ? 5.011 -1.076 -10.009 1.00 98.25 174 HIS A O 1
ATOM 1443 N N . ALA A 1 175 ? 7.176 -0.462 -10.024 1.00 98.25 175 ALA A N 1
ATOM 1444 C CA . ALA A 1 175 ? 7.643 -1.566 -10.856 1.00 98.25 175 ALA A CA 1
ATOM 1445 C C . ALA A 1 175 ? 7.401 -2.926 -10.175 1.00 98.25 175 ALA A C 1
ATOM 1447 O O . ALA A 1 175 ? 6.842 -3.815 -10.814 1.00 98.25 175 ALA A O 1
ATOM 1448 N N . MET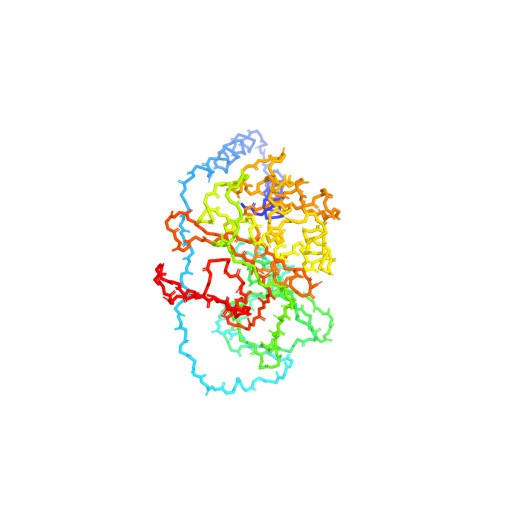 A 1 176 ? 7.702 -3.062 -8.874 1.00 98.25 176 MET A N 1
ATOM 1449 C CA . MET A 1 176 ? 7.404 -4.281 -8.096 1.00 98.25 176 MET A CA 1
ATOM 1450 C C . MET A 1 176 ? 5.915 -4.631 -8.130 1.00 98.25 176 MET A C 1
ATOM 1452 O O . MET A 1 176 ? 5.529 -5.760 -8.444 1.00 98.25 176 MET A O 1
ATOM 1456 N N . ALA A 1 177 ? 5.064 -3.646 -7.824 1.00 97.31 177 ALA A N 1
ATOM 1457 C CA . ALA A 1 177 ? 3.619 -3.835 -7.804 1.00 97.31 177 ALA A CA 1
ATOM 1458 C C . ALA A 1 177 ? 3.077 -4.222 -9.189 1.00 97.31 177 ALA A C 1
ATOM 1460 O O . ALA A 1 177 ? 2.275 -5.150 -9.307 1.00 97.31 177 ALA A O 1
ATOM 1461 N N . ALA A 1 178 ? 3.534 -3.536 -10.238 1.00 97.06 178 ALA A N 1
ATOM 1462 C CA . ALA A 1 178 ? 3.093 -3.772 -11.604 1.00 97.06 178 ALA A CA 1
ATOM 1463 C C . ALA A 1 178 ? 3.547 -5.138 -12.133 1.00 97.06 178 ALA A C 1
ATOM 1465 O O . ALA A 1 178 ? 2.732 -5.872 -12.692 1.00 97.06 178 ALA A O 1
ATOM 1466 N N . ASP A 1 179 ? 4.808 -5.520 -11.912 1.00 98.19 179 ASP A N 1
ATOM 1467 C CA . ASP A 1 179 ? 5.320 -6.815 -12.359 1.00 98.19 179 ASP A CA 1
ATOM 1468 C C . ASP A 1 179 ? 4.592 -7.971 -11.660 1.00 98.19 179 ASP A C 1
ATOM 1470 O O . ASP A 1 179 ? 4.211 -8.947 -12.307 1.00 98.19 179 ASP A O 1
ATOM 1474 N N . TYR A 1 180 ? 4.285 -7.828 -10.365 1.00 97.75 180 TYR A N 1
ATOM 1475 C CA . TYR A 1 180 ? 3.459 -8.793 -9.639 1.00 97.75 180 TYR A CA 1
ATOM 1476 C C . TYR A 1 180 ? 2.052 -8.932 -10.236 1.00 97.75 180 TYR A C 1
ATOM 1478 O O . TYR A 1 180 ? 1.616 -10.046 -10.539 1.00 97.75 180 TYR A O 1
ATOM 1486 N N . LEU A 1 181 ? 1.347 -7.813 -10.446 1.00 91.44 181 LEU A N 1
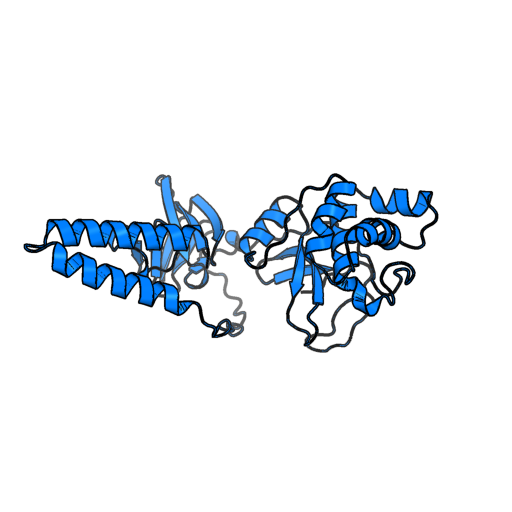ATOM 1487 C CA . LEU A 1 181 ? -0.011 -7.814 -11.007 1.00 91.44 181 LEU A CA 1
ATOM 1488 C C . LEU A 1 181 ? -0.054 -8.421 -12.416 1.00 91.44 181 LEU A C 1
ATOM 1490 O O . LEU A 1 181 ? -1.018 -9.101 -12.776 1.00 91.44 181 LEU A O 1
ATOM 1494 N N . LEU A 1 182 ? 1.016 -8.232 -13.188 1.00 94.69 182 LEU A N 1
ATOM 1495 C CA . LEU A 1 182 ? 1.169 -8.767 -14.540 1.00 94.69 182 LEU A CA 1
ATOM 1496 C C . LEU A 1 182 ? 1.858 -10.136 -14.578 1.00 94.69 182 LEU A C 1
ATOM 1498 O O . LEU A 1 182 ? 2.135 -10.655 -15.658 1.00 94.69 182 LEU A O 1
ATOM 1502 N N . LYS A 1 183 ? 2.099 -10.764 -13.422 1.00 95.88 183 LYS A N 1
ATOM 1503 C CA . LYS A 1 183 ? 2.681 -12.111 -13.310 1.00 95.88 183 LYS A CA 1
ATOM 1504 C C . LYS A 1 183 ? 4.056 -12.228 -13.991 1.00 95.88 183 LYS A C 1
ATOM 1506 O O . LYS A 1 183 ? 4.329 -13.197 -14.714 1.00 95.88 183 LYS A O 1
ATOM 1511 N N . GLY A 1 184 ? 4.920 -11.245 -13.752 1.00 96.44 184 GLY A N 1
ATOM 1512 C CA . GLY A 1 184 ? 6.308 -11.214 -14.217 1.00 96.44 184 GLY A CA 1
ATOM 1513 C C . GLY A 1 184 ? 6.495 -10.696 -15.645 1.00 96.44 184 GLY A C 1
ATOM 1514 O O . GLY A 1 184 ? 7.525 -10.964 -16.264 1.00 96.44 184 GLY A O 1
ATOM 1515 N N . GLU A 1 185 ? 5.479 -10.064 -16.233 1.00 95.50 185 GLU A N 1
ATOM 1516 C CA . GLU A 1 185 ? 5.525 -9.632 -17.632 1.00 95.50 185 GLU A CA 1
ATOM 1517 C C . GLU A 1 185 ? 6.495 -8.466 -17.871 1.00 95.50 185 GLU A C 1
ATOM 1519 O O . GLU A 1 185 ? 7.169 -8.451 -18.902 1.00 95.50 185 GLU A O 1
ATOM 1524 N N . ILE A 1 186 ? 6.639 -7.537 -16.918 1.00 96.00 186 ILE A N 1
ATOM 1525 C CA . ILE A 1 186 ? 7.608 -6.436 -17.033 1.00 96.00 186 ILE A CA 1
ATOM 1526 C C . ILE A 1 186 ? 9.017 -7.018 -17.030 1.00 96.00 186 ILE A C 1
ATOM 1528 O O . ILE A 1 186 ? 9.794 -6.736 -17.941 1.00 96.00 186 ILE A O 1
ATOM 1532 N N . SER A 1 187 ? 9.312 -7.916 -16.090 1.00 97.50 187 SER A N 1
ATOM 1533 C CA . SER A 1 187 ? 10.596 -8.616 -16.009 1.00 97.50 187 SER A CA 1
ATOM 1534 C C . SER A 1 187 ? 10.932 -9.364 -17.309 1.00 97.50 187 SER A C 1
ATOM 1536 O O . SER A 1 187 ? 12.050 -9.276 -17.828 1.00 97.50 187 SER A O 1
ATOM 1538 N N . LYS A 1 188 ? 9.961 -10.079 -17.897 1.00 97.81 188 LYS A N 1
ATOM 1539 C CA . LYS A 1 188 ? 10.156 -10.793 -19.174 1.00 97.81 188 LYS A CA 1
ATOM 1540 C C . LYS A 1 188 ? 10.449 -9.840 -20.329 1.00 97.81 188 LYS A C 1
ATOM 1542 O O . LYS A 1 188 ? 11.368 -10.099 -21.110 1.00 97.81 188 LYS A O 1
ATOM 1547 N N . GLN A 1 189 ? 9.685 -8.756 -20.451 1.00 97.50 189 GLN A N 1
ATOM 1548 C CA . GLN A 1 189 ? 9.863 -7.779 -21.523 1.00 97.50 189 GLN A CA 1
ATOM 1549 C C . GLN A 1 189 ? 11.173 -7.005 -21.381 1.00 97.50 189 GLN A C 1
ATOM 1551 O O . GLN A 1 189 ? 11.848 -6.778 -22.386 1.00 97.50 189 GLN A O 1
ATOM 1556 N N . ALA A 1 190 ? 11.561 -6.650 -20.155 1.00 97.31 190 ALA A N 1
ATOM 1557 C CA . ALA A 1 190 ? 12.819 -5.976 -19.869 1.00 97.31 190 ALA A CA 1
ATOM 1558 C C . ALA A 1 190 ? 14.000 -6.821 -20.365 1.00 97.31 190 ALA A C 1
ATOM 1560 O O . ALA A 1 190 ? 14.806 -6.362 -21.177 1.00 97.31 190 ALA A O 1
ATOM 1561 N N . LYS A 1 191 ? 14.006 -8.112 -20.006 1.00 97.12 191 LYS A N 1
ATOM 1562 C CA . LYS A 1 191 ? 14.998 -9.081 -20.482 1.00 97.12 191 LYS A CA 1
ATOM 1563 C C . LYS A 1 191 ? 14.999 -9.231 -22.005 1.00 97.12 191 LYS A C 1
ATOM 1565 O O . LYS A 1 191 ? 16.066 -9.260 -22.614 1.00 97.12 191 LYS A O 1
ATOM 1570 N N . ALA A 1 192 ? 13.824 -9.323 -22.632 1.00 97.31 192 ALA A N 1
ATOM 1571 C CA . ALA A 1 192 ? 13.704 -9.453 -24.087 1.00 97.31 192 ALA A CA 1
ATOM 1572 C C . ALA A 1 192 ? 14.224 -8.218 -24.845 1.00 97.31 192 ALA A C 1
ATOM 1574 O O . ALA A 1 192 ? 14.696 -8.341 -25.972 1.00 97.31 192 ALA A O 1
ATOM 1575 N N . LYS A 1 193 ? 14.152 -7.038 -24.221 1.00 96.12 193 LYS A N 1
ATOM 1576 C CA . LYS A 1 193 ? 14.664 -5.769 -24.753 1.00 96.12 193 LYS A CA 1
ATOM 1577 C C . LYS A 1 193 ? 16.091 -5.440 -24.296 1.00 96.12 193 LYS A C 1
ATOM 1579 O O . LYS A 1 193 ? 16.589 -4.371 -24.637 1.00 96.12 193 LYS A O 1
ATOM 1584 N N . HIS A 1 194 ? 16.750 -6.351 -23.579 1.00 94.81 194 HIS A N 1
ATOM 1585 C CA . HIS A 1 194 ? 18.110 -6.182 -23.058 1.00 94.81 194 HIS A CA 1
ATOM 1586 C C . HIS A 1 194 ? 18.279 -4.993 -22.094 1.00 94.81 194 HIS A C 1
ATOM 1588 O O . HIS A 1 194 ? 19.332 -4.353 -22.086 1.00 94.81 194 HIS A O 1
ATOM 1594 N N . TYR A 1 195 ? 17.259 -4.701 -21.282 1.00 95.44 195 TYR A N 1
ATOM 1595 C CA . TYR A 1 195 ? 17.436 -3.858 -20.096 1.00 95.44 195 TYR A CA 1
ATOM 1596 C C . TYR A 1 195 ? 18.245 -4.591 -19.022 1.00 95.44 195 TYR A C 1
ATOM 1598 O O . TYR A 1 195 ? 18.322 -5.823 -19.051 1.00 95.44 195 TYR A O 1
ATOM 1606 N N . LEU A 1 196 ? 18.862 -3.830 -18.111 1.00 90.19 196 LEU A N 1
ATOM 1607 C CA . LEU A 1 196 ? 19.606 -4.401 -16.990 1.00 90.19 196 LEU A CA 1
ATOM 1608 C C . LEU A 1 196 ? 18.617 -4.988 -15.988 1.00 90.19 196 LEU A C 1
ATOM 1610 O O . LEU A 1 196 ? 18.704 -6.172 -15.680 1.00 90.19 196 LEU A O 1
ATOM 1614 N N . GLU A 1 197 ? 17.620 -4.186 -15.617 1.00 94.88 197 GLU A N 1
ATOM 1615 C CA . GLU A 1 197 ? 16.627 -4.531 -14.603 1.00 94.88 197 GLU A CA 1
ATOM 1616 C C . GLU A 1 197 ? 15.187 -4.327 -15.114 1.00 94.88 197 GLU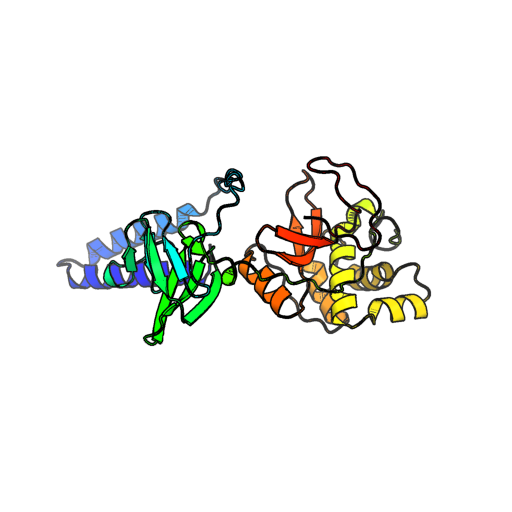 A C 1
ATOM 1618 O O . GLU A 1 197 ? 14.940 -3.684 -16.144 1.00 94.88 197 GLU A O 1
ATOM 1623 N N . ALA A 1 198 ? 14.200 -4.900 -14.417 1.00 95.62 198 ALA A N 1
ATOM 1624 C CA . ALA A 1 198 ? 12.784 -4.781 -14.790 1.00 95.62 198 ALA A CA 1
ATOM 1625 C C . ALA A 1 198 ? 12.286 -3.329 -14.661 1.00 95.62 198 ALA A C 1
ATOM 1627 O O . ALA A 1 198 ? 11.485 -2.837 -15.466 1.00 95.62 198 ALA A O 1
ATOM 1628 N N . GLU A 1 199 ? 12.818 -2.637 -13.660 1.00 96.75 199 GLU A N 1
ATOM 1629 C CA . GLU A 1 199 ? 12.623 -1.240 -13.319 1.00 96.75 199 GLU A CA 1
ATOM 1630 C C . GLU A 1 199 ? 12.963 -0.321 -14.488 1.00 96.75 199 GLU A C 1
ATOM 1632 O O . GLU A 1 199 ? 12.272 0.675 -14.689 1.00 96.75 199 GLU A O 1
ATOM 1637 N N . ASP A 1 200 ? 13.961 -0.662 -15.306 1.00 96.88 200 ASP A N 1
ATOM 1638 C CA . ASP A 1 200 ? 14.394 0.180 -16.422 1.00 96.88 200 ASP A CA 1
ATOM 1639 C C . ASP A 1 200 ? 13.335 0.267 -17.524 1.00 96.88 200 ASP A C 1
ATOM 1641 O O . ASP A 1 200 ? 13.113 1.336 -18.100 1.00 96.88 200 ASP A O 1
ATOM 1645 N N . LEU A 1 201 ? 12.647 -0.848 -17.803 1.00 97.88 201 LEU A N 1
ATOM 1646 C CA . LEU A 1 201 ? 11.536 -0.869 -18.753 1.00 97.88 201 LEU A CA 1
ATOM 1647 C C . LEU A 1 201 ? 10.371 -0.025 -18.228 1.00 97.88 201 LEU A C 1
ATOM 1649 O O . LEU A 1 201 ? 9.790 0.766 -18.975 1.00 97.88 201 LEU A O 1
ATOM 1653 N N . TYR A 1 202 ? 10.028 -0.176 -16.946 1.00 98.12 202 TYR A N 1
ATOM 1654 C CA . TYR A 1 202 ? 9.001 0.659 -16.325 1.00 98.12 202 TYR A CA 1
ATOM 1655 C C . TYR A 1 202 ? 9.418 2.141 -16.333 1.00 98.12 202 TYR A C 1
ATOM 1657 O O . TYR A 1 202 ? 8.609 3.014 -16.647 1.00 98.12 202 TYR A O 1
ATOM 1665 N N . GLY A 1 203 ? 10.693 2.425 -16.063 1.00 97.62 203 GLY A N 1
ATOM 1666 C CA . GLY A 1 203 ? 11.295 3.752 -16.072 1.00 97.62 203 GLY A CA 1
ATOM 1667 C C . GLY A 1 203 ? 11.236 4.435 -17.434 1.00 97.62 203 GLY A C 1
ATOM 1668 O O . GLY A 1 203 ? 10.884 5.614 -17.494 1.00 97.62 203 GLY A O 1
ATOM 1669 N N . GLU A 1 204 ? 11.498 3.710 -18.524 1.00 97.75 204 GLU A N 1
ATOM 1670 C CA . GLU A 1 204 ? 11.323 4.216 -19.892 1.00 97.75 204 GLU A CA 1
ATOM 1671 C C . GLU A 1 204 ? 9.869 4.635 -20.153 1.00 97.75 204 GLU A C 1
ATOM 1673 O O . GLU A 1 204 ? 9.612 5.707 -20.705 1.00 97.75 204 GLU A O 1
ATOM 1678 N N . VAL A 1 205 ? 8.902 3.805 -19.751 1.00 97.81 205 VAL A N 1
ATOM 1679 C CA . VAL A 1 205 ? 7.478 4.115 -19.931 1.00 97.81 205 VAL A CA 1
ATOM 1680 C C . VAL A 1 205 ? 7.074 5.322 -19.088 1.00 97.81 205 VAL A C 1
ATOM 1682 O O . VAL A 1 205 ? 6.436 6.240 -19.604 1.00 97.81 205 VAL A O 1
ATOM 1685 N N . LEU A 1 206 ? 7.497 5.365 -17.823 1.00 97.88 206 LEU A N 1
ATOM 1686 C CA . LEU A 1 206 ? 7.250 6.486 -16.918 1.00 97.88 206 LEU A CA 1
ATOM 1687 C C . LEU A 1 206 ? 7.813 7.804 -17.458 1.00 97.88 206 LEU A C 1
ATOM 1689 O O . LEU A 1 206 ? 7.152 8.836 -17.347 1.00 97.88 206 LEU A O 1
ATOM 1693 N N . TYR A 1 207 ? 8.989 7.767 -18.091 1.00 97.44 207 TYR A N 1
ATOM 1694 C CA . TYR A 1 207 ? 9.670 8.945 -18.636 1.00 97.44 207 TYR A CA 1
ATOM 1695 C C . TYR A 1 207 ? 8.822 9.719 -19.659 1.00 97.44 207 TYR A C 1
ATOM 1697 O O . TYR A 1 207 ? 8.975 10.931 -19.800 1.00 97.44 207 TYR A O 1
ATOM 1705 N N . LYS A 1 208 ? 7.873 9.054 -20.333 1.00 97.69 208 LYS A N 1
ATOM 1706 C CA . LYS A 1 208 ? 6.907 9.707 -21.236 1.00 97.69 208 LYS A CA 1
ATOM 1707 C C . LYS A 1 208 ? 5.950 10.659 -20.507 1.00 97.69 208 LYS A C 1
ATOM 1709 O O . LYS A 1 208 ? 5.414 11.574 -21.127 1.00 97.69 208 LYS A O 1
ATOM 1714 N N . TYR A 1 209 ? 5.701 10.412 -19.223 1.00 94.81 209 TYR A N 1
ATOM 1715 C CA . TYR A 1 209 ? 4.663 11.068 -18.427 1.00 94.81 209 TYR A CA 1
ATOM 1716 C C . TYR A 1 209 ? 5.224 12.000 -17.356 1.00 94.81 209 TYR A C 1
ATOM 1718 O O . TYR A 1 209 ? 4.565 12.966 -16.970 1.00 94.81 209 TYR A O 1
ATOM 1726 N N . GLY A 1 210 ? 6.436 11.735 -16.875 1.00 94.19 210 GLY A N 1
ATOM 1727 C CA . GLY A 1 210 ? 7.107 12.606 -15.929 1.00 94.19 210 GLY A CA 1
ATOM 1728 C C . GLY A 1 210 ? 8.269 11.934 -15.220 1.00 94.19 210 GLY A C 1
ATOM 1729 O O . GLY A 1 210 ? 8.675 10.819 -15.528 1.00 94.19 210 GLY A O 1
ATOM 1730 N N . ASP A 1 211 ? 8.805 12.662 -14.253 1.00 94.50 211 ASP A N 1
ATOM 1731 C CA . ASP A 1 211 ? 9.928 12.228 -13.438 1.00 94.50 211 ASP A CA 1
ATOM 1732 C C . ASP A 1 211 ? 9.508 11.215 -12.354 1.00 94.50 211 ASP A C 1
ATOM 1734 O O . ASP A 1 211 ? 8.404 11.305 -11.816 1.00 94.50 211 ASP A O 1
ATOM 1738 N N . THR A 1 212 ? 10.408 10.297 -11.978 1.00 93.62 212 THR A N 1
ATOM 1739 C CA . THR A 1 212 ? 10.191 9.300 -10.913 1.00 93.62 212 THR A CA 1
ATOM 1740 C C . THR A 1 212 ? 9.663 9.868 -9.593 1.00 93.62 212 THR A C 1
ATOM 1742 O O . THR A 1 212 ? 8.969 9.153 -8.872 1.00 93.62 212 THR A O 1
ATOM 1745 N N . THR A 1 213 ? 9.978 11.110 -9.223 1.00 88.50 213 THR A N 1
ATOM 1746 C CA . THR A 1 213 ? 9.501 11.686 -7.956 1.00 88.50 213 THR A CA 1
ATOM 1747 C C . THR A 1 213 ? 8.081 12.241 -8.050 1.00 88.50 213 THR A C 1
ATOM 1749 O O . THR A 1 213 ? 7.523 12.643 -7.033 1.00 88.50 213 THR A O 1
ATOM 1752 N N . ASN A 1 214 ? 7.484 12.279 -9.246 1.00 87.88 214 ASN A N 1
ATOM 1753 C CA . ASN A 1 214 ? 6.114 12.732 -9.449 1.00 87.88 214 ASN A CA 1
ATOM 1754 C C . ASN A 1 214 ? 5.125 11.554 -9.319 1.00 87.88 214 ASN A C 1
ATOM 1756 O O . ASN A 1 214 ? 4.967 10.791 -10.273 1.00 87.88 214 ASN A O 1
ATOM 1760 N N . PRO A 1 215 ? 4.378 11.426 -8.207 1.00 82.56 215 PRO A N 1
ATOM 1761 C CA . PRO A 1 215 ? 3.448 10.313 -8.015 1.00 82.56 215 PRO A CA 1
ATOM 1762 C C . PRO A 1 215 ? 2.320 10.263 -9.055 1.00 82.56 215 PRO A C 1
ATOM 1764 O O . PRO A 1 215 ? 1.826 9.188 -9.386 1.00 82.56 215 PRO A O 1
ATOM 1767 N N . GLN A 1 216 ? 1.921 11.405 -9.618 1.00 86.00 216 GLN A N 1
ATOM 1768 C CA . GLN A 1 216 ? 0.830 11.463 -10.592 1.00 86.00 216 GLN A CA 1
ATOM 1769 C C . GLN A 1 216 ? 1.245 10.905 -11.961 1.00 86.00 216 GLN A C 1
ATOM 1771 O O . GLN A 1 216 ? 0.390 10.399 -12.686 1.00 86.00 216 GLN A O 1
ATOM 1776 N N . ALA A 1 217 ? 2.540 10.938 -12.299 1.00 90.62 217 ALA A N 1
ATOM 1777 C CA . ALA A 1 217 ? 3.061 10.407 -13.562 1.00 90.62 217 ALA A CA 1
ATOM 1778 C C . ALA A 1 217 ? 2.939 8.874 -13.657 1.00 90.62 217 ALA A C 1
ATOM 1780 O O . ALA A 1 217 ? 2.836 8.325 -14.753 1.00 90.62 217 ALA A O 1
ATOM 1781 N N . HIS A 1 218 ? 2.876 8.181 -12.517 1.00 94.38 218 HIS A N 1
ATOM 1782 C CA . HIS A 1 218 ? 2.765 6.722 -12.478 1.00 94.38 218 HIS A CA 1
ATOM 1783 C C . HIS A 1 218 ? 1.411 6.203 -12.949 1.00 94.38 218 HIS A C 1
ATOM 1785 O O . HIS A 1 218 ? 1.342 5.100 -13.477 1.00 94.38 218 HIS A O 1
ATOM 1791 N N . THR A 1 219 ? 0.337 6.982 -12.800 1.00 88.56 219 THR A N 1
ATOM 1792 C CA . THR A 1 219 ? -1.004 6.544 -13.216 1.00 88.56 219 THR A CA 1
ATOM 1793 C C . THR A 1 219 ? -1.104 6.300 -14.728 1.00 88.56 219 THR A C 1
ATOM 1795 O O . THR A 1 219 ? -1.459 5.191 -15.127 1.00 88.56 219 THR A O 1
ATOM 1798 N N . PRO A 1 220 ? -0.760 7.261 -15.605 1.00 84.19 220 PRO A N 1
ATOM 1799 C CA . PRO A 1 220 ? -0.740 6.992 -17.040 1.00 84.19 220 PRO A CA 1
ATOM 1800 C C . PRO A 1 220 ? 0.354 5.986 -17.447 1.00 84.19 220 PRO A C 1
ATOM 1802 O O . PRO A 1 220 ? 0.138 5.219 -18.380 1.00 84.19 220 PRO A O 1
ATOM 1805 N N . ALA A 1 221 ? 1.477 5.903 -16.721 1.00 94.56 221 ALA A N 1
ATOM 1806 C CA . ALA A 1 221 ? 2.500 4.884 -16.974 1.00 94.56 221 ALA A CA 1
ATOM 1807 C C . ALA A 1 221 ? 1.989 3.456 -16.717 1.00 94.56 221 ALA A C 1
ATOM 1809 O O . ALA A 1 221 ? 2.195 2.568 -17.537 1.00 94.56 221 ALA A O 1
ATOM 1810 N N . LEU A 1 222 ? 1.279 3.230 -15.608 1.00 90.31 222 LEU A N 1
ATOM 1811 C CA . LEU A 1 222 ? 0.630 1.952 -15.301 1.00 90.31 222 LEU A CA 1
ATOM 1812 C C . LEU A 1 222 ? -0.422 1.583 -16.352 1.00 90.31 222 LEU A C 1
ATOM 1814 O O . LEU A 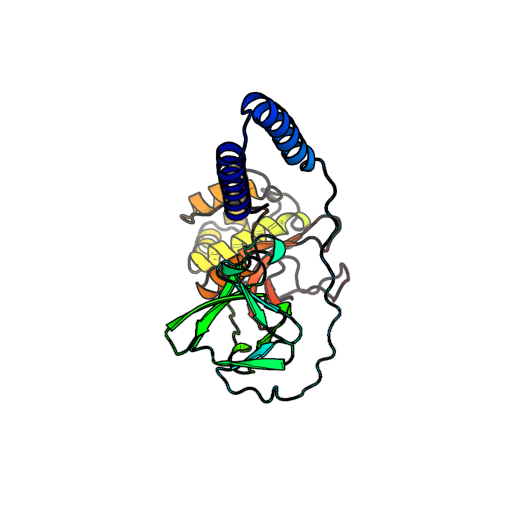1 222 ? -0.533 0.416 -16.733 1.00 90.31 222 LEU A O 1
ATOM 1818 N N . LYS A 1 223 ? -1.133 2.582 -16.881 1.00 88.12 223 LYS A N 1
ATOM 1819 C CA . LYS A 1 223 ? -2.120 2.383 -17.941 1.00 88.12 223 LYS A CA 1
ATOM 1820 C C . LYS A 1 223 ? -1.505 1.873 -19.249 1.00 88.12 223 LYS A C 1
ATOM 1822 O O . LYS A 1 223 ? -2.119 1.020 -19.886 1.00 88.12 223 LYS A O 1
ATOM 1827 N N . ASP A 1 224 ? -0.293 2.305 -19.619 1.00 96.12 224 ASP A N 1
ATOM 1828 C CA . ASP A 1 224 ? 0.454 1.749 -20.770 1.00 96.12 224 ASP A CA 1
ATOM 1829 C C . ASP A 1 224 ? 0.718 0.238 -20.616 1.00 96.12 224 ASP A C 1
ATOM 1831 O O . ASP A 1 224 ? 0.829 -0.476 -21.613 1.00 96.12 224 ASP A O 1
ATOM 1835 N N . PHE A 1 225 ? 0.777 -0.262 -19.378 1.00 89.81 225 PHE A N 1
ATOM 1836 C CA . PHE A 1 225 ? 0.896 -1.687 -19.061 1.00 89.81 225 PHE A CA 1
ATOM 1837 C C . PHE A 1 225 ? -0.459 -2.391 -18.849 1.00 89.81 225 PHE A C 1
ATOM 1839 O O . PHE A 1 225 ? -0.496 -3.570 -18.500 1.00 89.81 225 PHE A O 1
ATOM 1846 N N . GLY A 1 226 ? -1.581 -1.695 -19.057 1.00 91.00 226 GLY A N 1
ATOM 1847 C CA . GLY A 1 226 ? -2.931 -2.234 -18.869 1.00 91.00 226 GLY A CA 1
ATOM 1848 C C . GLY A 1 226 ? -3.413 -2.266 -17.415 1.00 91.00 226 GLY A C 1
ATOM 1849 O O . GLY A 1 226 ? -4.397 -2.944 -17.122 1.00 91.00 226 GLY A O 1
ATOM 1850 N N . ILE A 1 227 ? -2.745 -1.552 -16.503 1.00 87.06 227 ILE A N 1
ATOM 1851 C CA . ILE A 1 227 ? -3.149 -1.428 -15.099 1.00 87.06 227 ILE A CA 1
ATOM 1852 C C . ILE A 1 227 ? -3.873 -0.095 -14.909 1.00 87.06 227 ILE A C 1
ATOM 1854 O O . ILE A 1 227 ? -3.288 0.975 -15.061 1.00 87.06 227 ILE A O 1
ATOM 1858 N N . GLU A 1 228 ? -5.148 -0.156 -14.536 1.00 83.50 228 GLU A N 1
ATOM 1859 C CA . GLU A 1 228 ? -5.907 1.031 -14.142 1.00 83.50 228 GLU A CA 1
ATOM 1860 C C . GLU A 1 228 ? -5.598 1.386 -12.683 1.00 83.50 228 GLU A C 1
ATOM 1862 O O . GLU A 1 228 ? -5.699 0.549 -11.783 1.00 83.50 228 GLU A O 1
ATOM 1867 N N . SER A 1 229 ? -5.229 2.642 -12.441 1.00 83.06 229 SER A N 1
ATOM 1868 C CA . SER A 1 229 ? -4.869 3.138 -11.114 1.00 83.06 229 SER A CA 1
ATOM 1869 C C . SER A 1 229 ? -5.347 4.570 -10.904 1.00 83.06 229 SER A C 1
ATOM 1871 O O . SER A 1 229 ? -5.703 5.278 -11.843 1.00 83.06 229 SER A O 1
ATOM 1873 N N . TYR A 1 230 ? -5.295 5.028 -9.658 1.00 78.38 230 TYR A N 1
ATOM 1874 C CA . TYR A 1 230 ? -5.429 6.436 -9.313 1.00 78.38 230 TYR A CA 1
ATOM 1875 C C . TYR A 1 230 ? -4.476 6.767 -8.167 1.00 78.38 230 TYR A C 1
ATOM 1877 O O . TYR A 1 230 ? -4.139 5.906 -7.355 1.00 78.38 230 TYR A O 1
ATOM 1885 N N . PHE A 1 231 ? -4.062 8.026 -8.089 1.00 79.75 231 PHE A N 1
ATOM 1886 C CA . PHE A 1 231 ? -3.256 8.531 -6.986 1.00 79.75 231 PHE A CA 1
ATOM 1887 C C . PHE A 1 231 ? -4.131 9.300 -5.990 1.00 79.75 231 PHE A C 1
ATOM 1889 O O . PHE A 1 231 ? -5.036 10.035 -6.387 1.00 79.75 231 PHE A O 1
ATOM 1896 N N . SER A 1 232 ? -3.861 9.144 -4.692 1.00 76.25 232 SER A N 1
ATOM 1897 C CA . SER A 1 232 ? -4.595 9.837 -3.634 1.00 76.25 232 SER A CA 1
ATOM 1898 C C . SER A 1 232 ? -3.710 10.156 -2.433 1.00 76.25 232 SER A C 1
ATOM 1900 O O . SER A 1 232 ? -2.948 9.313 -1.968 1.00 76.25 232 SER A O 1
ATOM 1902 N N . TYR A 1 233 ? -3.889 11.357 -1.880 1.00 74.19 233 TYR A N 1
ATOM 1903 C CA . TYR A 1 233 ? -3.328 11.764 -0.587 1.00 74.19 233 TYR A CA 1
ATOM 1904 C C . TYR A 1 233 ? -4.218 11.387 0.607 1.00 74.19 233 TYR A C 1
ATOM 1906 O O . TYR A 1 233 ? -3.835 11.603 1.753 1.00 74.19 233 TYR A O 1
ATOM 1914 N N . SER A 1 234 ? -5.424 10.870 0.360 1.00 71.88 234 SER A N 1
ATOM 1915 C CA . SER A 1 234 ? -6.424 10.563 1.389 1.00 71.88 234 SER A CA 1
ATOM 1916 C C . SER A 1 234 ? -6.643 9.064 1.607 1.00 71.88 234 SER A C 1
ATOM 1918 O O . SER A 1 234 ? -7.628 8.682 2.239 1.00 71.88 234 SER A O 1
ATOM 1920 N N . GLY A 1 235 ? -5.744 8.215 1.094 1.00 58.00 235 GLY A N 1
ATOM 1921 C CA . GLY A 1 235 ? -5.788 6.772 1.327 1.00 58.00 235 GLY A CA 1
ATOM 1922 C C . GLY A 1 235 ? -5.683 6.434 2.816 1.00 58.00 235 GLY A C 1
ATOM 1923 O O . GLY A 1 235 ? -4.873 7.010 3.543 1.00 58.00 235 GLY A O 1
ATOM 1924 N N . SER A 1 236 ? -6.514 5.504 3.280 1.00 67.25 236 SER A N 1
ATOM 1925 C CA . SER A 1 236 ? -6.495 5.024 4.661 1.00 67.25 236 SER A CA 1
ATOM 1926 C C . SER A 1 236 ? -5.814 3.659 4.772 1.00 67.25 236 SER A C 1
ATOM 1928 O O . SER A 1 236 ? -5.747 2.900 3.806 1.00 67.25 236 SER A O 1
ATOM 1930 N N . ILE A 1 237 ? -5.382 3.287 5.984 1.00 72.06 237 ILE A N 1
ATOM 1931 C CA . ILE A 1 237 ? -4.906 1.920 6.264 1.00 72.06 237 ILE A CA 1
ATOM 1932 C C . ILE A 1 237 ? -5.962 0.876 5.871 1.00 72.06 237 ILE A C 1
ATOM 1934 O O . ILE A 1 237 ? -5.610 -0.184 5.380 1.00 72.06 237 ILE A O 1
ATOM 1938 N N . LYS A 1 238 ? -7.263 1.168 5.995 1.00 60.09 238 LYS A N 1
ATOM 1939 C CA . LYS A 1 238 ? -8.306 0.229 5.557 1.00 60.09 238 LYS A CA 1
ATOM 1940 C C . LYS A 1 238 ? -8.273 -0.010 4.045 1.00 60.09 238 LYS A C 1
ATOM 1942 O O . LYS A 1 238 ? -8.425 -1.149 3.616 1.00 60.09 238 LYS A O 1
ATOM 1947 N N . ASP A 1 239 ? -8.078 1.040 3.251 1.00 66.19 239 ASP A N 1
ATOM 1948 C CA . ASP A 1 239 ? -7.989 0.909 1.793 1.00 66.19 239 ASP A CA 1
ATOM 1949 C C . ASP A 1 239 ? -6.769 0.064 1.411 1.00 66.19 239 ASP A C 1
ATOM 1951 O O . ASP A 1 239 ? -6.880 -0.836 0.581 1.00 66.19 239 ASP A O 1
ATOM 1955 N N . LEU A 1 240 ? -5.644 0.277 2.103 1.00 77.12 240 LEU A N 1
ATOM 1956 C CA . LEU A 1 240 ? -4.443 -0.541 1.962 1.00 77.12 240 LEU A CA 1
ATOM 1957 C C . LEU A 1 240 ? -4.721 -2.023 2.259 1.00 77.12 240 LEU A C 1
ATOM 1959 O O . LEU A 1 240 ? -4.445 -2.882 1.425 1.00 77.12 240 LEU A O 1
ATOM 1963 N N . LEU A 1 241 ? -5.303 -2.333 3.418 1.00 77.50 241 LEU A N 1
ATOM 1964 C CA . LEU A 1 241 ? -5.592 -3.714 3.814 1.00 77.50 241 LEU A CA 1
ATOM 1965 C C . LEU A 1 241 ? -6.596 -4.385 2.867 1.00 77.50 241 LEU A C 1
ATOM 1967 O O . LEU A 1 241 ? -6.445 -5.563 2.557 1.00 77.50 241 LEU A O 1
ATOM 1971 N N . LEU A 1 242 ? -7.578 -3.640 2.347 1.00 71.50 242 LEU A N 1
ATOM 1972 C CA . LEU A 1 242 ? -8.528 -4.145 1.353 1.00 71.50 242 LEU A CA 1
ATOM 1973 C C . LEU A 1 242 ? -7.848 -4.485 0.019 1.00 71.50 242 LEU A C 1
ATOM 1975 O O . LEU A 1 242 ? -8.206 -5.485 -0.604 1.00 71.50 242 LEU A O 1
ATOM 1979 N N . CYS A 1 243 ? -6.894 -3.666 -0.430 1.00 73.62 243 CYS A N 1
ATOM 1980 C CA . CYS A 1 243 ? -6.079 -3.980 -1.602 1.00 73.62 243 CYS A CA 1
ATOM 1981 C C . CYS A 1 243 ? -5.273 -5.262 -1.367 1.00 73.62 243 CYS A C 1
ATOM 1983 O O . CYS A 1 243 ? -5.339 -6.184 -2.181 1.00 73.62 243 CYS A O 1
ATOM 1985 N N . LEU A 1 244 ? -4.602 -5.370 -0.219 1.00 83.62 244 LEU A N 1
ATOM 1986 C CA . LEU A 1 244 ? -3.784 -6.532 0.127 1.00 83.62 244 LEU A CA 1
ATOM 1987 C C . LEU A 1 244 ? -4.614 -7.820 0.252 1.00 83.62 244 LEU A C 1
ATOM 1989 O O . LEU A 1 244 ? -4.222 -8.843 -0.304 1.00 83.62 244 LEU A O 1
ATOM 1993 N N . ASP A 1 245 ? -5.801 -7.759 0.865 1.00 79.81 245 ASP A N 1
ATOM 1994 C CA . ASP A 1 245 ? -6.766 -8.872 0.925 1.00 79.81 245 ASP A CA 1
ATOM 1995 C C . ASP A 1 245 ? -7.198 -9.351 -0.475 1.00 79.81 245 ASP A C 1
ATOM 1997 O O . ASP A 1 245 ? -7.555 -10.515 -0.657 1.00 79.81 245 ASP A O 1
ATOM 2001 N N . LYS A 1 246 ? -7.167 -8.465 -1.478 1.00 76.06 246 LYS A N 1
ATOM 2002 C CA . LYS A 1 246 ? -7.472 -8.776 -2.885 1.00 76.06 246 LYS A CA 1
ATOM 2003 C C . LYS A 1 246 ? -6.248 -9.179 -3.706 1.00 76.06 246 LYS A C 1
ATOM 2005 O O . LYS A 1 246 ? -6.369 -9.366 -4.915 1.00 76.06 246 LYS A O 1
ATOM 2010 N N . GLY A 1 247 ? -5.081 -9.306 -3.080 1.00 84.44 247 GLY A N 1
ATOM 2011 C CA . GLY A 1 247 ? -3.839 -9.594 -3.784 1.00 84.44 247 GLY A CA 1
ATOM 2012 C C . GLY A 1 247 ? -3.333 -8.420 -4.616 1.00 84.44 247 GLY A C 1
ATOM 2013 O O . GLY A 1 247 ? -2.728 -8.644 -5.657 1.00 84.44 247 GLY A O 1
ATOM 2014 N N . ILE A 1 248 ? -3.598 -7.181 -4.198 1.00 87.56 248 ILE A N 1
ATOM 2015 C CA . ILE A 1 248 ? -3.135 -5.969 -4.877 1.00 87.56 248 ILE A CA 1
ATOM 2016 C C . ILE A 1 248 ? -2.085 -5.293 -3.985 1.00 87.56 248 ILE A C 1
ATOM 2018 O O . ILE A 1 248 ? -2.456 -4.730 -2.951 1.00 87.56 248 ILE A O 1
ATOM 2022 N N . PRO A 1 249 ? -0.788 -5.342 -4.342 1.00 93.88 249 PRO A N 1
ATOM 2023 C CA . PRO A 1 249 ? 0.237 -4.582 -3.637 1.00 93.88 249 PRO A CA 1
ATOM 2024 C C . PRO A 1 249 ? 0.076 -3.082 -3.888 1.00 93.88 249 PRO A C 1
ATOM 2026 O O . PRO A 1 249 ? -0.419 -2.666 -4.938 1.00 93.88 249 PRO A O 1
ATOM 2029 N N . VAL A 1 250 ? 0.492 -2.262 -2.922 1.00 93.62 250 VAL A N 1
ATOM 2030 C CA . VAL A 1 250 ? 0.228 -0.816 -2.940 1.00 93.62 250 VAL A CA 1
ATOM 2031 C C . VAL A 1 250 ? 1.528 -0.032 -2.760 1.00 93.62 250 VAL A C 1
ATOM 2033 O O . VAL A 1 250 ? 2.068 0.003 -1.652 1.00 93.62 250 VAL A O 1
ATOM 2036 N N . PRO A 1 251 ? 2.024 0.641 -3.811 1.00 94.88 251 PRO A N 1
ATOM 2037 C CA . PRO A 1 251 ? 3.038 1.680 -3.668 1.00 94.88 251 PRO A CA 1
ATOM 2038 C C . PRO A 1 251 ? 2.492 2.828 -2.813 1.00 94.88 251 PRO A C 1
ATOM 2040 O O . PRO A 1 251 ? 1.407 3.345 -3.085 1.00 94.88 251 PRO A O 1
ATOM 2043 N N . LEU A 1 252 ? 3.222 3.235 -1.776 1.00 91.19 252 LEU A N 1
ATOM 2044 C CA . LEU A 1 252 ? 2.790 4.303 -0.876 1.00 91.19 252 LEU A CA 1
ATOM 2045 C C . LEU A 1 252 ? 3.958 5.165 -0.400 1.00 91.19 252 LEU A C 1
ATOM 2047 O O . LEU A 1 252 ? 5.084 4.695 -0.238 1.00 91.19 252 LEU A O 1
ATOM 2051 N N . GLY A 1 253 ? 3.663 6.444 -0.170 1.00 87.19 253 GLY A N 1
ATOM 2052 C CA . GLY A 1 253 ? 4.603 7.396 0.406 1.00 87.19 253 GLY A CA 1
ATOM 2053 C C . GLY A 1 253 ? 4.613 7.317 1.932 1.00 87.19 253 GLY A C 1
ATOM 2054 O O . GLY A 1 253 ? 3.562 7.272 2.569 1.00 87.19 253 GLY A O 1
ATOM 2055 N N . VAL A 1 254 ? 5.803 7.355 2.520 1.00 81.25 254 VAL A N 1
ATOM 2056 C CA . VAL A 1 254 ? 6.041 7.365 3.967 1.00 81.25 254 VAL A CA 1
ATOM 2057 C C . VAL A 1 254 ? 6.901 8.564 4.359 1.00 81.25 254 VAL A C 1
ATOM 2059 O O . VAL A 1 254 ? 7.857 8.936 3.678 1.00 81.25 254 VAL A O 1
ATOM 2062 N N . ALA A 1 255 ? 6.553 9.189 5.483 1.00 77.06 255 ALA A N 1
ATOM 2063 C CA . ALA A 1 255 ? 7.154 10.441 5.945 1.00 77.06 255 ALA A CA 1
ATOM 2064 C C . ALA A 1 255 ? 8.139 10.241 7.112 1.00 77.06 255 ALA A C 1
ATOM 2066 O O . ALA A 1 255 ? 8.167 11.043 8.043 1.00 77.06 255 ALA A O 1
ATOM 2067 N N . TYR A 1 256 ? 8.930 9.161 7.103 1.00 64.12 256 TYR A N 1
ATOM 2068 C CA . TYR A 1 256 ? 9.931 8.925 8.155 1.00 64.12 256 TYR A CA 1
ATOM 2069 C C . TYR A 1 256 ? 11.319 9.504 7.842 1.00 64.12 256 TYR A C 1
ATOM 2071 O O . TYR A 1 256 ? 12.138 9.602 8.752 1.00 64.12 256 TYR A O 1
ATOM 2079 N N . LYS A 1 257 ? 11.584 9.897 6.588 1.00 60.75 257 LYS A N 1
ATOM 2080 C CA . LYS A 1 257 ? 12.755 10.695 6.184 1.00 60.75 257 LYS A CA 1
ATOM 2081 C C . LYS A 1 257 ? 12.339 12.140 5.948 1.00 60.75 257 LYS A C 1
ATOM 2083 O O . LYS A 1 257 ? 11.229 12.390 5.481 1.00 60.75 257 LYS A O 1
ATOM 2088 N N . ALA A 1 258 ? 13.258 13.082 6.164 1.00 59.56 258 ALA A N 1
ATOM 2089 C CA . ALA A 1 258 ? 13.030 14.499 5.864 1.00 59.56 258 ALA A CA 1
ATOM 2090 C C . ALA A 1 258 ? 12.698 14.756 4.379 1.00 59.56 258 ALA A C 1
ATOM 2092 O O . ALA A 1 258 ? 11.959 15.684 4.067 1.00 59.56 258 ALA A O 1
ATOM 2093 N N . SER A 1 259 ? 13.204 13.917 3.470 1.00 67.44 259 SER A N 1
ATOM 2094 C CA . SER A 1 259 ? 12.919 13.977 2.030 1.00 67.44 259 SER A CA 1
ATOM 2095 C C . SER A 1 259 ? 11.626 13.265 1.611 1.00 67.44 259 SER A C 1
ATOM 2097 O O . SER A 1 259 ? 11.259 13.328 0.441 1.00 67.44 259 SER A O 1
ATOM 2099 N N . GLY A 1 260 ? 10.965 12.546 2.525 1.00 79.25 260 GLY A N 1
ATOM 2100 C CA . GLY A 1 260 ? 9.985 11.518 2.172 1.00 79.25 260 GLY A CA 1
ATOM 2101 C C . GLY A 1 260 ? 10.636 10.278 1.544 1.00 79.25 260 GLY A C 1
ATOM 2102 O O . GLY A 1 260 ? 11.815 10.287 1.177 1.00 79.25 260 GLY A O 1
ATOM 2103 N N . HIS A 1 261 ? 9.871 9.190 1.463 1.00 87.88 261 HIS A N 1
ATOM 2104 C CA . HIS A 1 261 ? 10.279 7.933 0.832 1.00 87.88 261 HIS A CA 1
ATOM 2105 C C . HIS A 1 261 ? 9.062 7.193 0.270 1.00 87.88 261 HIS A C 1
ATOM 2107 O O . HIS A 1 261 ? 7.942 7.452 0.704 1.00 87.88 261 HIS A O 1
ATOM 2113 N N . TYR A 1 262 ? 9.271 6.288 -0.683 1.00 91.19 262 TYR A N 1
ATOM 2114 C CA . TYR A 1 262 ? 8.222 5.418 -1.217 1.00 91.19 262 TYR A CA 1
ATOM 2115 C C . TYR A 1 262 ? 8.616 3.960 -1.033 1.00 91.19 262 TYR A C 1
ATOM 2117 O O . TYR A 1 262 ? 9.757 3.591 -1.304 1.00 91.19 262 TYR A O 1
ATOM 2125 N N . VAL A 1 263 ? 7.650 3.155 -0.601 1.00 91.38 263 VAL A N 1
ATOM 2126 C CA . VAL A 1 263 ? 7.782 1.706 -0.414 1.00 91.38 263 VAL A CA 1
ATOM 2127 C C . VAL A 1 263 ? 6.618 0.992 -1.093 1.00 91.38 263 VAL A C 1
ATOM 2129 O O . VAL A 1 263 ? 5.581 1.601 -1.372 1.00 91.38 263 VAL A O 1
ATOM 2132 N N . CYS A 1 264 ? 6.758 -0.308 -1.335 1.00 95.06 264 CYS A N 1
ATOM 2133 C CA . CYS A 1 264 ? 5.656 -1.142 -1.797 1.00 95.06 264 CYS A CA 1
ATOM 2134 C C . CYS A 1 264 ? 5.100 -1.944 -0.621 1.00 95.06 264 CYS A C 1
ATOM 2136 O O . CYS A 1 264 ? 5.805 -2.776 -0.059 1.00 95.06 264 CYS A O 1
ATOM 2138 N N . ALA A 1 265 ? 3.846 -1.722 -0.233 1.00 94.06 265 ALA A N 1
ATOM 2139 C CA . ALA A 1 265 ? 3.185 -2.587 0.732 1.00 94.06 265 ALA A CA 1
ATOM 2140 C C . ALA A 1 265 ? 2.763 -3.897 0.064 1.00 94.06 265 ALA A C 1
ATOM 2142 O O . ALA A 1 265 ? 2.076 -3.904 -0.961 1.00 94.06 265 ALA A O 1
ATOM 2143 N N . VAL A 1 266 ? 3.169 -5.004 0.677 1.00 94.56 266 VAL A N 1
ATOM 2144 C CA . VAL A 1 266 ? 3.077 -6.360 0.121 1.00 94.56 266 VAL A CA 1
ATOM 2145 C C . VAL A 1 266 ? 2.376 -7.329 1.070 1.00 94.56 266 VAL A C 1
ATOM 2147 O O . VAL A 1 266 ? 2.272 -8.517 0.788 1.00 94.56 266 VAL A O 1
ATOM 2150 N N . GLY A 1 267 ? 1.864 -6.844 2.196 1.00 88.75 267 GLY A N 1
ATOM 2151 C CA . GLY A 1 267 ? 1.126 -7.662 3.143 1.00 88.75 267 GLY A CA 1
ATOM 2152 C C . GLY A 1 267 ? 0.869 -6.944 4.457 1.00 88.75 267 GLY A C 1
ATOM 2153 O O . GLY A 1 267 ? 1.263 -5.795 4.631 1.00 88.75 267 GLY A O 1
ATOM 2154 N N . TYR A 1 268 ? 0.217 -7.617 5.394 1.00 84.12 268 TYR A N 1
ATOM 2155 C CA . TYR A 1 268 ? 0.038 -7.128 6.752 1.00 84.12 268 TYR A CA 1
ATOM 2156 C C . TYR A 1 268 ? -0.146 -8.270 7.746 1.00 84.12 268 TYR A C 1
ATOM 2158 O O . TYR A 1 268 ? -0.538 -9.377 7.387 1.00 84.12 268 TYR A O 1
ATOM 2166 N N . ARG A 1 269 ? 0.073 -7.943 9.014 1.00 74.50 269 ARG A N 1
ATOM 2167 C CA . ARG A 1 269 ? -0.257 -8.755 10.184 1.00 74.50 269 ARG A CA 1
ATOM 2168 C C . ARG A 1 269 ? -0.891 -7.861 11.252 1.00 74.50 269 ARG A C 1
ATOM 2170 O O . ARG A 1 269 ? -1.034 -6.655 11.063 1.00 74.50 269 ARG A O 1
ATOM 2177 N N . SER A 1 270 ? -1.271 -8.437 12.388 1.00 65.00 270 SER A N 1
ATOM 2178 C CA . SER A 1 270 ? -2.004 -7.733 13.453 1.00 65.00 270 SER A CA 1
ATOM 2179 C C . SER A 1 270 ? -1.334 -6.461 13.989 1.00 65.00 270 SER A C 1
ATOM 2181 O O . SER A 1 270 ? -2.017 -5.600 14.537 1.00 65.00 270 SER A O 1
ATOM 2183 N N . ASP A 1 271 ? -0.012 -6.355 13.881 1.00 60.56 271 ASP A N 1
ATOM 2184 C CA . ASP A 1 271 ? 0.809 -5.290 14.460 1.00 60.56 271 ASP A CA 1
ATOM 2185 C C . ASP A 1 271 ? 1.614 -4.493 13.414 1.00 60.56 271 ASP A C 1
ATOM 2187 O O . ASP A 1 271 ? 2.415 -3.644 13.800 1.00 60.56 271 ASP A O 1
ATOM 2191 N N . GLY A 1 272 ? 1.419 -4.723 12.109 1.00 71.38 272 GLY A N 1
ATOM 2192 C CA . GLY A 1 272 ? 2.201 -4.023 11.088 1.00 71.38 272 GLY A CA 1
ATOM 2193 C C . GLY A 1 272 ? 1.879 -4.388 9.642 1.00 71.38 272 GLY A C 1
ATOM 2194 O O . GLY A 1 272 ? 1.079 -5.278 9.356 1.00 71.38 272 GLY A O 1
ATOM 2195 N N . VAL A 1 273 ? 2.529 -3.678 8.724 1.00 81.62 273 VAL A N 1
ATOM 2196 C CA . VAL A 1 273 ? 2.435 -3.879 7.274 1.00 81.62 273 VAL A CA 1
ATOM 2197 C C . VAL A 1 273 ? 3.766 -4.457 6.807 1.00 81.62 273 VAL A C 1
ATOM 2199 O O . VAL A 1 273 ? 4.811 -3.953 7.189 1.00 81.62 273 VAL A O 1
ATOM 2202 N N . TYR A 1 274 ? 3.734 -5.505 5.989 1.00 84.50 274 TYR A N 1
ATOM 2203 C CA . TYR A 1 274 ? 4.930 -5.961 5.288 1.00 84.50 274 TYR A CA 1
ATOM 2204 C C . TYR A 1 274 ? 5.194 -5.014 4.126 1.00 84.50 274 TYR A C 1
ATOM 2206 O O . TYR A 1 274 ? 4.313 -4.833 3.275 1.00 84.50 274 TYR A O 1
ATOM 2214 N N . VAL A 1 275 ? 6.394 -4.445 4.056 1.00 86.69 275 VAL A N 1
ATOM 2215 C CA . VAL A 1 275 ? 6.795 -3.596 2.934 1.00 86.69 275 VAL A CA 1
ATOM 2216 C C . VAL A 1 275 ? 8.077 -4.095 2.281 1.00 86.69 275 VAL A C 1
ATOM 2218 O O . VAL A 1 275 ? 8.980 -4.599 2.942 1.00 86.69 275 VAL A O 1
ATOM 2221 N N . HIS A 1 276 ? 8.151 -3.917 0.968 1.00 91.69 276 HIS A N 1
ATOM 2222 C CA . HIS A 1 276 ? 9.401 -3.928 0.225 1.00 91.69 276 HIS A CA 1
ATOM 2223 C C . HIS A 1 276 ? 9.898 -2.491 0.132 1.00 91.69 276 HIS A C 1
ATOM 2225 O O . HIS A 1 276 ? 9.335 -1.681 -0.614 1.00 91.69 276 HIS A O 1
ATOM 2231 N N . ASP A 1 277 ? 10.933 -2.172 0.909 1.00 90.31 277 ASP A N 1
ATOM 2232 C CA . ASP A 1 277 ? 11.656 -0.914 0.760 1.00 90.31 277 ASP A CA 1
ATOM 2233 C C . ASP A 1 277 ? 12.685 -1.062 -0.377 1.00 90.31 277 ASP A C 1
ATOM 2235 O O . ASP A 1 277 ? 13.636 -1.846 -0.269 1.00 90.31 277 ASP A O 1
ATOM 2239 N N . PRO A 1 278 ? 12.522 -0.311 -1.478 1.00 92.19 278 PRO A N 1
ATOM 2240 C CA . PRO A 1 278 ? 13.381 -0.436 -2.649 1.00 92.19 278 PRO A CA 1
ATOM 2241 C C . PRO A 1 278 ? 14.855 -0.102 -2.377 1.00 92.19 278 PRO A C 1
ATOM 2243 O O . PRO A 1 278 ? 15.702 -0.425 -3.201 1.00 92.19 278 PRO A O 1
ATOM 2246 N N . PHE A 1 279 ? 15.196 0.533 -1.252 1.00 87.19 279 PHE A N 1
ATOM 2247 C CA . PHE A 1 279 ? 16.580 0.832 -0.876 1.00 87.19 279 PHE A CA 1
ATOM 2248 C C . PHE A 1 279 ? 17.256 -0.295 -0.070 1.00 87.19 279 PHE A C 1
ATOM 2250 O O . PHE A 1 279 ? 18.485 -0.314 0.032 1.00 87.19 279 PHE A O 1
ATOM 2257 N N . GLY A 1 280 ? 16.487 -1.237 0.483 1.00 80.44 280 GLY A N 1
ATOM 2258 C CA . GLY A 1 280 ? 16.973 -2.351 1.306 1.00 80.44 280 GLY A CA 1
ATOM 2259 C C . GLY A 1 280 ? 16.236 -2.458 2.642 1.00 80.44 280 GLY A C 1
ATOM 2260 O O . GLY A 1 280 ? 15.228 -1.796 2.839 1.00 80.44 280 GLY A O 1
ATOM 2261 N N . ILE A 1 281 ? 16.749 -3.252 3.584 1.00 70.69 281 ILE A N 1
ATOM 2262 C CA . ILE A 1 281 ? 16.164 -3.356 4.932 1.00 70.69 281 ILE A CA 1
ATOM 2263 C C . ILE A 1 281 ? 16.675 -2.219 5.803 1.00 70.69 281 ILE A C 1
ATOM 2265 O O . ILE A 1 281 ? 17.887 -2.048 5.966 1.00 70.69 281 ILE A O 1
ATOM 2269 N N . ARG A 1 282 ? 15.765 -1.443 6.391 1.00 64.88 282 ARG A N 1
ATOM 2270 C CA . ARG A 1 282 ? 16.138 -0.345 7.273 1.00 64.88 282 ARG A CA 1
ATOM 2271 C C . ARG A 1 282 ? 16.600 -0.849 8.638 1.00 64.88 282 ARG A C 1
ATOM 2273 O O . ARG A 1 282 ? 15.956 -1.661 9.299 1.00 64.88 282 ARG A O 1
ATOM 2280 N N . MET A 1 283 ? 17.680 -0.258 9.141 1.00 59.28 283 MET A N 1
ATOM 2281 C CA . MET A 1 283 ? 18.174 -0.528 10.491 1.00 59.28 283 MET A CA 1
ATOM 2282 C C . MET A 1 283 ? 17.443 0.337 11.525 1.00 59.28 283 MET A C 1
ATOM 2284 O O . MET A 1 283 ? 17.897 1.424 11.907 1.00 59.28 283 MET A O 1
ATOM 2288 N N . GLY A 1 284 ? 16.286 -0.142 11.985 1.00 55.28 284 GLY A N 1
ATOM 2289 C CA . GLY A 1 284 ? 15.479 0.515 13.016 1.00 55.28 284 GLY A CA 1
ATOM 2290 C C . GLY A 1 284 ? 15.000 1.911 12.595 1.00 55.28 284 GLY A C 1
ATOM 2291 O O . GLY A 1 284 ? 14.462 2.096 11.512 1.00 55.28 284 GLY A O 1
ATOM 2292 N N . GLN A 1 285 ? 15.191 2.923 13.451 1.00 53.03 285 GLN A N 1
ATOM 2293 C CA . GLN A 1 285 ? 14.809 4.315 13.145 1.00 53.03 285 GLN A CA 1
ATOM 2294 C C . GLN A 1 285 ? 15.915 5.128 12.452 1.00 53.03 285 GLN A C 1
ATOM 2296 O O . GLN A 1 285 ? 15.775 6.338 12.285 1.00 53.03 285 GLN A O 1
ATOM 2301 N N . THR A 1 286 ? 17.017 4.496 12.049 1.00 54.50 286 THR A N 1
ATOM 2302 C CA . THR A 1 286 ? 18.147 5.199 11.422 1.00 54.50 286 THR A CA 1
ATOM 2303 C C . THR A 1 286 ? 17.925 5.420 9.923 1.00 54.50 286 THR A C 1
ATOM 2305 O O . THR A 1 286 ? 16.955 4.922 9.350 1.00 54.50 286 THR A O 1
ATOM 2308 N N . ASP A 1 287 ? 18.833 6.155 9.283 1.00 58.72 287 ASP A N 1
ATOM 2309 C CA . ASP A 1 287 ? 18.920 6.258 7.819 1.00 58.72 287 ASP A CA 1
ATOM 2310 C C . ASP A 1 287 ? 19.879 5.218 7.204 1.00 58.72 287 ASP A C 1
ATOM 2312 O O . ASP A 1 287 ? 20.237 5.324 6.032 1.00 58.72 287 ASP A O 1
ATOM 2316 N N . ASN A 1 288 ? 20.289 4.201 7.973 1.00 59.03 288 ASN A N 1
ATOM 2317 C CA . ASN A 1 288 ? 21.159 3.122 7.503 1.00 59.03 288 ASN A CA 1
ATOM 2318 C C . ASN A 1 288 ? 20.342 1.937 6.969 1.00 59.03 288 ASN A C 1
ATOM 2320 O O . ASN A 1 288 ? 19.282 1.616 7.513 1.00 59.03 288 ASN A O 1
ATOM 2324 N N . TYR A 1 289 ? 20.875 1.274 5.940 1.00 63.06 289 TYR A N 1
ATOM 2325 C CA . TYR A 1 289 ? 20.220 0.173 5.233 1.00 63.06 289 TYR A CA 1
ATOM 2326 C C . TYR A 1 289 ? 21.163 -1.010 5.032 1.00 63.06 289 TYR A C 1
ATOM 2328 O O . TYR A 1 289 ? 22.345 -0.827 4.730 1.00 63.06 289 TYR A O 1
ATOM 2336 N N . GLU A 1 290 ? 20.609 -2.210 5.144 1.00 68.25 290 GLU A N 1
ATOM 2337 C CA . GLU A 1 290 ? 21.219 -3.456 4.692 1.00 68.25 290 GLU A CA 1
ATOM 2338 C C . GLU A 1 290 ? 20.652 -3.854 3.325 1.00 68.25 290 GLU A C 1
ATOM 2340 O O . GLU A 1 290 ? 19.554 -3.449 2.939 1.00 68.25 290 GLU A O 1
ATOM 2345 N N . ASN A 1 291 ? 21.397 -4.651 2.558 1.00 68.38 291 ASN A N 1
ATOM 2346 C CA . ASN A 1 291 ? 20.871 -5.190 1.306 1.00 68.38 291 ASN A CA 1
ATOM 2347 C C . ASN A 1 291 ? 19.720 -6.157 1.606 1.00 68.38 291 ASN A C 1
ATOM 2349 O O . ASN A 1 291 ? 19.892 -7.073 2.402 1.00 68.38 291 ASN A O 1
ATOM 2353 N N . ALA A 1 292 ? 18.584 -5.990 0.931 1.00 65.00 292 ALA A N 1
ATOM 2354 C CA . ALA A 1 292 ? 17.488 -6.951 0.982 1.00 65.00 292 ALA A CA 1
ATOM 2355 C C . ALA A 1 292 ? 17.581 -7.928 -0.199 1.00 65.00 292 ALA A C 1
ATOM 2357 O O . ALA A 1 292 ? 17.991 -7.547 -1.295 1.00 65.00 292 ALA A O 1
ATOM 2358 N N . SER A 1 293 ? 17.177 -9.181 0.023 1.00 60.34 293 SER A N 1
ATOM 2359 C CA . SER A 1 293 ? 17.060 -10.214 -1.023 1.00 60.34 293 SER A CA 1
ATOM 2360 C C . SER A 1 293 ? 15.624 -10.749 -1.125 1.00 60.34 293 SER A C 1
ATOM 2362 O O . SER A 1 293 ? 15.413 -11.944 -1.319 1.00 60.34 293 SER A O 1
ATOM 2364 N N . GLY A 1 294 ? 14.628 -9.875 -0.933 1.00 57.81 294 GLY A N 1
ATOM 2365 C CA . GLY A 1 294 ? 13.217 -10.263 -0.778 1.00 57.81 294 GLY A CA 1
ATOM 2366 C C . GLY A 1 294 ? 12.726 -10.352 0.667 1.00 57.81 294 GLY A C 1
ATOM 2367 O O . GLY A 1 294 ? 11.595 -10.779 0.902 1.00 57.81 294 GLY A O 1
ATOM 2368 N N . ASP A 1 295 ? 13.557 -9.940 1.623 1.00 67.50 295 ASP A N 1
ATOM 2369 C CA . ASP A 1 295 ? 13.152 -9.745 3.012 1.00 67.50 295 ASP A CA 1
ATOM 2370 C C . ASP A 1 295 ? 12.209 -8.540 3.142 1.00 67.50 295 ASP A C 1
ATOM 2372 O O . ASP A 1 295 ? 12.239 -7.618 2.329 1.00 67.50 295 ASP A O 1
ATOM 2376 N N . TYR A 1 296 ? 11.363 -8.566 4.170 1.00 62.16 296 TYR A N 1
ATOM 2377 C CA . TYR A 1 296 ? 10.330 -7.556 4.395 1.00 62.16 296 TYR A CA 1
ATOM 2378 C C . TYR A 1 296 ? 10.761 -6.589 5.494 1.00 62.16 296 TYR A C 1
ATOM 2380 O O . TYR A 1 296 ? 11.265 -7.025 6.532 1.00 62.16 296 TYR A O 1
ATOM 2388 N N . ASP A 1 297 ? 10.490 -5.307 5.279 1.00 60.34 297 ASP A N 1
ATOM 2389 C CA . ASP A 1 297 ? 10.575 -4.259 6.295 1.00 60.34 297 ASP A CA 1
ATOM 2390 C C . ASP A 1 297 ? 9.182 -3.994 6.916 1.00 60.34 297 ASP A C 1
ATOM 2392 O O . ASP A 1 297 ? 8.173 -4.531 6.431 1.00 60.34 297 ASP A O 1
ATOM 2396 N N . PHE A 1 298 ? 9.129 -3.209 8.000 1.00 58.56 298 PHE A N 1
ATOM 2397 C CA . PHE A 1 298 ? 7.934 -2.995 8.836 1.00 58.56 298 PHE A CA 1
ATOM 2398 C C . PHE A 1 298 ? 7.679 -1.531 9.226 1.00 58.56 298 PHE A C 1
ATOM 2400 O O . PHE A 1 298 ? 8.638 -0.811 9.588 1.00 58.56 298 PHE A O 1
#

Sequence (298 aa):
MDVEVLEYQRDRALDWLRQRIQESESPDKVDRQLDALIREIAGLQEGQLYGFVRVPQQPSEGSSSGLKPSQIRSRRETFIKIKPIASNYLLEKERIALDPDVVIEVANLKQDKHQHHWIQLPNGHQGYIYSPHWEFSEAEKKKDVKLNVPYFNQRDNWDRFHGPGGRQCNLTSHAMAADYLLKGEISKQAKAKHYLEAEDLYGEVLYKYGDTTNPQAHTPALKDFGIESYFSYSGSIKDLLLCLDKGIPVPLGVAYKASGHYVCAVGYRSDGVYVHDPFGIRMGQTDNYENASGDYDF

Secondary structure (DSSP, 8-state):
--HHHHHHHHHHHHHHHHHHHHT-S-HHHHHHHHHHHHHHHHHTTSS-----PPPP------------TTEEEESSSEEEESSSS-GGGS-GGGEEEE-TT-EEE-SEEEE-STTEEEEE-TTS-EEEEEGGGEEE-HHHH---EE--PPP--TTTS-HHHH-SGGG-HHHHHHHHHHHHHTTSHHHHHHHHTT-SSHHHHHHHHHHTT--TT-GGGHHHHHHHTT------S---HHHHHHHHHTT--EEEEE-SSTT-EEEEEEEEETTEEEEE-TT-EE-TTSS-EEPPSSPPB-

Foldseek 3Di:
DDPVLVVLVVVVVVVVLVVVCVVDPDNVVSVVVVVVVVVVVVVVPPDDDDDDDDDPPDPPPPDQPPDDQQKKFFQAWFWWFADPDDCVSDDPVGIDIDGGGDMAGFPDWAQDFPQKIWTAHPVRDITITRNVRMDHHPNVQFDWFFAPFAFAALQPADCPQAHGSVLQQQLRLLLSQLCSVVVNVLVVVCVVVVHPGSSNSLSVLLSVQDHNNDNQSVQVSSVVSVDHDDDDPPDGVSNCQVCRVVSGWDWDWDDLDVVIGIWIFGIDGSPGTWTRRNNAEDDPSDPDHDHHRSHTHD

pLDDT: mean 75.53, std 19.35, range [23.95, 98.25]